Protein AF-A0A953NV59-F1 (afdb_monomer_lite)

Secondary structure (DSSP, 8-state):
-PPPPHHHHHHHHTT---BTTB--HHHHHHHHHHHHHHHHHHHHHHHHHHHHHHHHHHHHHHHHHHHHHHTTTS--S-GGGGHHHHHHHHHHHHHHHHHHHHHHHHHHHHHHHHHHHHHHHT--GGGEEEESS---B-HHHHHHHHHHHHHHHHHHHHHHHHSTTHHHHHHHS-HHHHHHHHHHHHHHHHHHHHHHTB----EEEEETT-SS-EEES-SS------TT--SSSSS--------PPP-------PPPPPP-----

Foldseek 3Di:
DDDDDPLQVVCVVLVADDDPQAGDPVSVVSLVVQLVVLVVVLVVLVVVLVVLLVVLVVLLVVLVVQVCVCCVVVDNPALLSLQVSLVSQQVSLVVNLVSLVVSVVVNVVSLVSNCSSCVNVVHCPSQEAEDQDPDFFDPSQLSNLVSVVSNVVSVVSNVCSPDPCSVVVVVVDPPVVNVVVVVVVVVVSVVVSSVRRTDPDWHWYDNPVDPDTATPPNDDDPPPDDPDDDDDPPDDDPDDPPDDDDDPDDDDDDDDDDDDDDDD

Structure (mmCIF, N/CA/C/O backbone):
data_AF-A0A953NV59-F1
#
_entry.id   AF-A0A953NV59-F1
#
loop_
_atom_site.group_PDB
_atom_site.id
_atom_site.type_symbol
_atom_site.label_atom_id
_atom_site.label_alt_id
_atom_site.label_comp_id
_atom_site.label_asym_id
_atom_site.label_entity_id
_atom_site.label_seq_id
_atom_site.pdbx_PDB_ins_code
_atom_site.Cartn_x
_atom_site.Cartn_y
_atom_site.Cartn_z
_atom_site.occupancy
_atom_site.B_iso_or_equiv
_atom_site.auth_seq_id
_atom_site.auth_comp_id
_atom_site.auth_asym_id
_atom_site.auth_atom_id
_atom_site.pdbx_PDB_model_num
ATOM 1 N N . MET A 1 1 ? -20.804 -30.482 28.981 1.00 49.84 1 MET A N 1
ATOM 2 C CA . MET A 1 1 ? -20.171 -29.146 28.936 1.00 49.84 1 MET A CA 1
ATOM 3 C C . MET A 1 1 ? -20.110 -28.716 27.484 1.00 49.84 1 MET A C 1
ATOM 5 O O . MET A 1 1 ? -19.553 -29.452 26.683 1.00 49.84 1 MET A O 1
ATOM 9 N N . SER A 1 2 ? -20.752 -27.605 27.129 1.00 67.62 2 SER A N 1
ATOM 10 C CA . SER A 1 2 ? -20.662 -27.022 25.787 1.00 67.62 2 SER A CA 1
ATOM 11 C C . SER A 1 2 ? -19.263 -26.453 25.565 1.00 67.62 2 SER A C 1
ATOM 13 O O . SER A 1 2 ? -18.720 -25.794 26.450 1.00 67.62 2 SER A O 1
ATOM 15 N N . THR A 1 3 ? -18.678 -26.707 24.399 1.00 72.00 3 THR A N 1
ATOM 16 C CA . THR A 1 3 ? -17.385 -26.141 24.005 1.00 72.00 3 THR A CA 1
ATOM 17 C C . THR A 1 3 ? -17.475 -24.608 24.004 1.00 72.00 3 THR A C 1
ATOM 19 O O . THR A 1 3 ? -18.426 -24.084 23.417 1.00 72.00 3 THR A O 1
ATOM 22 N N . PRO A 1 4 ? -16.538 -23.879 24.642 1.00 76.94 4 PRO A N 1
ATOM 23 C CA . PRO A 1 4 ? -16.574 -22.419 24.659 1.00 76.94 4 PRO A CA 1
ATOM 24 C C . PRO A 1 4 ? -16.500 -21.867 23.233 1.00 76.94 4 PRO A C 1
ATOM 26 O O . PRO A 1 4 ? -15.736 -22.360 22.394 1.00 76.94 4 PRO A O 1
ATOM 29 N N . SER A 1 5 ? -17.324 -20.859 22.946 1.00 85.38 5 SER A N 1
ATOM 30 C CA . SER A 1 5 ? -17.380 -20.257 21.617 1.00 85.38 5 SER A CA 1
ATOM 31 C C . SER A 1 5 ? -16.097 -19.470 21.315 1.00 85.38 5 SER A C 1
ATOM 33 O O . SER A 1 5 ? -15.297 -19.178 22.205 1.00 85.38 5 SER A O 1
ATOM 35 N N . PHE A 1 6 ? -15.860 -19.119 20.044 1.00 84.31 6 PHE A N 1
ATOM 36 C CA . PHE A 1 6 ? -14.729 -18.252 19.677 1.00 84.31 6 PHE A CA 1
ATOM 37 C C . PHE A 1 6 ? -14.739 -16.937 20.468 1.00 84.31 6 PHE A C 1
ATOM 39 O O . PHE A 1 6 ? -13.703 -16.547 20.995 1.00 84.31 6 PHE A O 1
ATOM 46 N N . ARG A 1 7 ? -15.919 -16.319 20.599 1.00 84.88 7 ARG A N 1
ATOM 47 C CA . ARG A 1 7 ? -16.150 -15.116 21.406 1.00 84.88 7 ARG A CA 1
ATOM 48 C C . ARG A 1 7 ? -15.662 -15.299 22.842 1.00 84.88 7 ARG A C 1
ATOM 50 O O . ARG A 1 7 ? -14.916 -14.461 23.333 1.00 84.88 7 ARG A O 1
ATOM 57 N N . ASP A 1 8 ? -16.035 -16.406 23.483 1.00 84.62 8 ASP A N 1
ATOM 58 C CA . ASP A 1 8 ? -15.680 -16.654 24.885 1.00 84.62 8 ASP A CA 1
ATOM 59 C C . ASP A 1 8 ? -14.164 -16.815 25.045 1.00 84.62 8 ASP A C 1
ATOM 61 O O . ASP A 1 8 ? -13.568 -16.179 25.907 1.00 84.62 8 ASP A O 1
ATOM 65 N N . ARG A 1 9 ? -13.517 -17.573 24.146 1.00 87.56 9 ARG A N 1
ATOM 66 C CA . ARG A 1 9 ? -12.050 -17.737 24.135 1.00 87.56 9 ARG A CA 1
ATOM 67 C C . ARG A 1 9 ? -11.310 -16.433 23.837 1.00 87.56 9 ARG A C 1
ATOM 69 O O . ARG A 1 9 ? -10.225 -16.208 24.361 1.00 87.56 9 ARG A O 1
ATOM 76 N N . TYR A 1 10 ? -11.876 -15.586 22.981 1.00 89.94 10 TYR A N 1
ATOM 77 C CA . TYR A 1 10 ? -11.314 -14.278 22.662 1.00 89.94 10 TYR A CA 1
ATOM 78 C C . TYR A 1 10 ? -11.346 -13.347 23.879 1.00 89.94 10 TYR A C 1
ATOM 80 O O . TYR A 1 10 ? -10.322 -12.765 24.227 1.00 89.94 10 TYR A O 1
ATOM 88 N N . LEU A 1 11 ? -12.491 -13.244 24.558 1.00 90.12 11 LEU A N 1
ATOM 89 C CA . LEU A 1 11 ? -12.627 -12.428 25.767 1.00 90.12 11 LEU A CA 1
ATOM 90 C C . LEU A 1 11 ? -11.776 -12.973 26.920 1.00 90.12 11 LEU A C 1
ATOM 92 O O . LEU A 1 11 ? -11.116 -12.197 27.609 1.00 90.12 11 LEU A O 1
ATOM 96 N N . GLU A 1 12 ? -11.705 -14.297 27.068 1.00 89.62 12 GLU A N 1
ATOM 97 C CA . GLU A 1 12 ? -10.818 -14.958 28.026 1.00 89.62 12 GLU A CA 1
ATOM 98 C C . GLU A 1 12 ? -9.344 -14.612 27.764 1.00 89.62 12 GLU A C 1
ATOM 100 O O . GLU A 1 12 ? -8.624 -14.258 28.696 1.00 89.62 12 GLU A O 1
ATOM 105 N N . ALA A 1 13 ? -8.904 -14.607 26.500 1.00 90.31 13 ALA A N 1
ATOM 106 C CA . ALA A 1 13 ? -7.549 -14.195 26.127 1.00 90.31 13 ALA A CA 1
ATOM 107 C C . ALA A 1 13 ? -7.250 -12.716 26.449 1.00 90.31 13 ALA A C 1
ATOM 109 O O . ALA A 1 13 ? -6.089 -12.346 26.620 1.00 90.31 13 ALA A O 1
ATOM 110 N N . LEU A 1 14 ? -8.284 -11.877 26.563 1.00 90.31 14 LEU A N 1
ATOM 111 C CA . LEU A 1 14 ? -8.181 -10.487 27.019 1.00 90.31 14 LEU A CA 1
ATOM 112 C C . LEU A 1 14 ? -8.322 -10.334 28.544 1.00 90.31 14 LEU A C 1
ATOM 114 O O . LEU A 1 14 ? -8.257 -9.214 29.053 1.00 90.31 14 LEU A O 1
ATOM 118 N N . GLY A 1 15 ? -8.528 -11.430 29.280 1.00 89.69 15 GLY A N 1
ATOM 119 C CA . GLY A 1 15 ? -8.767 -11.411 30.723 1.00 89.69 15 GLY A CA 1
ATOM 120 C C . GLY A 1 15 ? -10.126 -10.819 31.112 1.00 89.69 15 GLY A C 1
ATOM 121 O O . GLY A 1 15 ? -10.255 -10.255 32.201 1.00 89.69 15 GLY A O 1
ATOM 122 N N . ILE A 1 16 ? -11.117 -10.907 30.218 1.00 89.12 16 ILE A N 1
ATOM 123 C CA . ILE A 1 16 ? -12.484 -10.417 30.418 1.00 89.12 16 ILE A CA 1
ATOM 124 C C . ILE A 1 16 ? -13.410 -11.619 30.592 1.00 89.12 16 ILE A C 1
ATOM 126 O O . ILE A 1 16 ? -13.533 -12.457 29.701 1.00 89.12 16 ILE A O 1
ATOM 130 N N . THR A 1 17 ? -14.102 -11.681 31.726 1.00 85.31 17 THR A N 1
ATOM 131 C CA . THR A 1 17 ? -15.120 -12.703 31.987 1.00 85.31 17 THR A CA 1
ATOM 132 C C . THR A 1 17 ? -16.523 -12.113 31.873 1.00 85.31 17 THR A C 1
ATOM 134 O O . THR A 1 17 ? -16.778 -10.963 32.234 1.00 85.31 17 THR A O 1
ATOM 137 N N . LEU A 1 18 ? -17.456 -12.900 31.338 1.00 78.25 18 LEU A N 1
ATOM 138 C CA . LEU A 1 18 ? -18.867 -12.533 31.261 1.00 78.25 18 LEU A CA 1
ATOM 139 C C . LEU A 1 18 ? -19.638 -13.275 32.353 1.00 78.25 18 LEU A C 1
ATOM 141 O O . LEU A 1 18 ? -19.568 -14.500 32.439 1.00 78.25 18 LEU A O 1
ATOM 145 N N . VAL A 1 19 ? -20.402 -12.546 33.168 1.00 70.06 19 VAL A N 1
ATOM 146 C CA . VAL A 1 19 ? -21.326 -13.147 34.138 1.00 70.06 19 VAL A CA 1
ATOM 147 C C . VAL A 1 19 ? -22.698 -13.237 33.471 1.00 70.06 19 VAL A C 1
ATOM 149 O O . VAL A 1 19 ? -23.346 -12.227 33.183 1.00 70.06 19 VAL A O 1
ATOM 152 N N . GLY A 1 20 ? -23.127 -14.458 33.151 1.00 75.25 20 GLY A N 1
ATOM 153 C CA . GLY A 1 20 ? -24.307 -14.693 32.317 1.00 75.25 20 GLY A CA 1
ATOM 154 C C . GLY A 1 20 ? -24.061 -14.248 30.873 1.00 75.25 20 GLY A C 1
ATOM 155 O O . GLY A 1 20 ? -23.500 -15.001 30.088 1.00 75.25 20 GLY A O 1
ATOM 156 N N . ASN A 1 21 ? -24.479 -13.024 30.526 1.00 71.25 21 ASN A N 1
ATOM 157 C CA . ASN A 1 21 ? -24.305 -12.453 29.181 1.00 71.25 21 ASN A CA 1
ATOM 158 C C . ASN A 1 21 ? -23.932 -10.957 29.189 1.00 71.25 21 ASN A C 1
ATOM 160 O O . ASN A 1 21 ? -24.107 -10.266 28.185 1.00 71.25 21 ASN A O 1
ATOM 164 N N . ARG A 1 22 ? -23.476 -10.428 30.333 1.00 69.25 22 ARG A N 1
ATOM 165 C CA . ARG A 1 22 ? -23.039 -9.032 30.465 1.00 69.25 22 ARG A CA 1
ATOM 166 C C . ARG A 1 22 ? -21.705 -8.958 31.209 1.00 69.25 22 ARG A C 1
ATOM 168 O O . ARG A 1 22 ? -21.476 -9.764 32.114 1.00 69.25 22 ARG A O 1
ATOM 175 N N . PRO A 1 23 ? -20.844 -7.993 30.862 1.00 75.06 23 PRO A N 1
ATOM 176 C CA . PRO A 1 23 ? -19.688 -7.680 31.684 1.00 75.06 23 PRO A CA 1
ATOM 177 C C . PRO A 1 23 ? -20.151 -7.009 32.992 1.00 75.06 23 PRO A C 1
ATOM 179 O O . PRO A 1 23 ? -21.023 -6.137 32.974 1.00 75.06 23 PRO A O 1
ATOM 182 N N . ASP A 1 24 ? -19.593 -7.429 34.129 1.00 81.00 24 ASP A N 1
ATOM 183 C CA . ASP A 1 24 ? -19.790 -6.767 35.428 1.00 81.00 24 ASP A CA 1
ATOM 184 C C . ASP A 1 24 ? -19.027 -5.427 35.509 1.00 81.00 24 ASP A C 1
ATOM 186 O O . ASP A 1 24 ? -18.385 -5.005 34.550 1.00 81.00 24 ASP A O 1
ATOM 190 N N . GLY A 1 25 ? -19.086 -4.717 36.641 1.00 85.19 25 GLY A N 1
ATOM 191 C CA . GLY A 1 25 ? -18.495 -3.378 36.766 1.00 85.19 25 GLY A CA 1
ATOM 192 C C . GLY A 1 25 ? -16.992 -3.294 36.452 1.00 85.19 25 GLY A C 1
ATOM 193 O O . GLY A 1 25 ? -16.547 -2.290 35.891 1.00 85.19 25 GLY A O 1
ATOM 194 N N . GLU A 1 26 ? -16.206 -4.326 36.771 1.00 89.12 26 GLU A N 1
ATOM 195 C CA . GLU A 1 26 ? -14.771 -4.366 36.463 1.00 89.12 26 GLU A CA 1
ATOM 196 C C . GLU A 1 26 ? -14.530 -4.806 35.015 1.00 89.12 26 GLU A C 1
ATOM 198 O O . GLU A 1 26 ? -13.806 -4.136 34.273 1.00 89.12 26 GLU A O 1
ATOM 203 N N . ASN A 1 27 ? -15.182 -5.885 34.581 1.00 89.69 27 ASN A N 1
ATOM 204 C CA . ASN A 1 27 ? -15.064 -6.403 33.223 1.00 89.69 27 ASN A CA 1
ATOM 205 C C . ASN A 1 27 ? -15.576 -5.401 32.179 1.00 89.69 27 ASN A C 1
ATOM 207 O O . ASN A 1 27 ? -15.010 -5.306 31.094 1.00 89.69 27 ASN A O 1
ATOM 211 N N . ALA A 1 28 ? -16.573 -4.577 32.511 1.00 88.81 28 ALA A N 1
ATOM 212 C CA . ALA A 1 28 ? -17.074 -3.519 31.635 1.00 88.81 28 ALA A CA 1
ATOM 213 C C . ALA A 1 28 ? -16.034 -2.406 31.452 1.00 88.81 28 ALA A C 1
ATOM 215 O O . ALA A 1 28 ? -15.881 -1.868 30.353 1.00 88.81 28 ALA A O 1
ATOM 216 N N . ARG A 1 29 ? -15.270 -2.083 32.507 1.00 90.81 29 ARG A N 1
ATOM 217 C CA . ARG A 1 29 ? -14.141 -1.143 32.416 1.00 90.81 29 ARG A CA 1
ATOM 218 C C . ARG A 1 29 ? -13.010 -1.725 31.574 1.00 90.81 29 ARG A C 1
ATOM 220 O O . ARG A 1 29 ? -12.499 -1.015 30.712 1.00 90.81 29 ARG A O 1
ATOM 227 N N . LYS A 1 30 ? -12.660 -3.003 31.774 1.00 92.44 30 LYS A N 1
ATOM 228 C CA . LYS A 1 30 ? -11.651 -3.707 30.960 1.00 92.44 30 LYS A CA 1
ATOM 229 C C . LYS A 1 30 ? -12.049 -3.756 29.488 1.00 92.44 30 LYS A C 1
ATOM 231 O O . LYS A 1 30 ? -11.236 -3.413 28.638 1.00 92.44 30 LYS A O 1
ATOM 236 N N . LEU A 1 31 ? -13.306 -4.088 29.192 1.00 92.31 31 LEU A N 1
ATOM 237 C CA . LEU A 1 31 ? -13.849 -4.116 27.836 1.00 92.31 31 LEU A CA 1
ATOM 238 C C . LEU A 1 31 ? -13.759 -2.742 27.162 1.00 92.31 31 LEU A C 1
ATOM 240 O O . LEU A 1 31 ? -13.239 -2.630 26.055 1.00 92.31 31 LEU A O 1
ATOM 244 N N . LYS A 1 32 ? -14.198 -1.680 27.849 1.00 91.94 32 LYS A N 1
ATOM 245 C CA . LYS A 1 32 ? -14.111 -0.310 27.326 1.00 91.94 32 LYS A CA 1
ATOM 246 C C . LYS A 1 32 ? -12.659 0.136 27.115 1.00 91.94 32 LYS A C 1
ATOM 248 O O . LYS A 1 32 ? -12.367 0.794 26.120 1.00 91.94 32 LYS A O 1
ATOM 253 N N . ALA A 1 33 ? -11.752 -0.228 28.022 1.00 93.56 33 ALA A N 1
ATOM 254 C CA . ALA A 1 33 ? -10.326 0.068 27.894 1.00 93.56 33 ALA A CA 1
ATOM 255 C C . ALA A 1 33 ? -9.689 -0.681 26.713 1.00 93.56 33 ALA A C 1
ATOM 257 O O . ALA A 1 33 ? -8.954 -0.076 25.937 1.00 93.56 33 ALA A O 1
ATOM 258 N N . ALA A 1 34 ? -10.015 -1.965 26.532 1.00 94.25 34 ALA A N 1
ATOM 259 C CA . ALA A 1 34 ? -9.569 -2.760 25.393 1.00 94.25 34 ALA A CA 1
ATOM 260 C C . ALA A 1 34 ? -10.078 -2.178 24.068 1.00 94.25 34 ALA A C 1
ATOM 262 O O . ALA A 1 34 ? -9.296 -2.037 23.130 1.00 94.25 34 ALA A O 1
ATOM 263 N N . LEU A 1 35 ? -11.353 -1.771 24.007 1.00 93.88 35 LEU A N 1
ATOM 264 C CA . LEU A 1 35 ? -11.938 -1.132 22.826 1.00 93.88 35 LEU A CA 1
ATOM 265 C C . LEU A 1 35 ? -11.245 0.198 22.496 1.00 93.88 35 LEU A C 1
ATOM 267 O O . LEU A 1 35 ? -10.825 0.409 21.360 1.00 93.88 35 LEU A O 1
ATOM 271 N N . SER A 1 36 ? -11.055 1.069 23.494 1.00 94.50 36 SER A N 1
ATOM 272 C CA . SER A 1 36 ? -10.312 2.329 23.324 1.00 94.50 36 SER A CA 1
ATOM 273 C C . SER A 1 36 ? -8.906 2.068 22.791 1.00 94.50 36 SER A C 1
ATOM 275 O O . SER A 1 36 ? -8.467 2.694 21.827 1.00 94.50 36 SER A O 1
ATOM 277 N N . ARG A 1 37 ? -8.218 1.076 23.366 1.00 95.38 37 ARG A N 1
ATOM 278 C CA . ARG A 1 37 ? -6.873 0.698 22.948 1.00 95.38 37 ARG A CA 1
ATOM 279 C C . ARG A 1 37 ? -6.842 0.147 21.521 1.00 95.38 37 ARG A C 1
ATOM 281 O O . ARG A 1 37 ? -5.915 0.456 20.777 1.00 95.38 37 ARG A O 1
ATOM 288 N N . ALA A 1 38 ? -7.842 -0.634 21.122 1.00 94.94 38 ALA A N 1
ATOM 289 C CA . ALA A 1 38 ? -7.960 -1.145 19.761 1.00 94.94 38 ALA A CA 1
ATOM 290 C C . ALA A 1 38 ? -8.145 -0.005 18.743 1.00 94.94 38 ALA A C 1
ATOM 292 O O . ALA A 1 38 ? -7.480 -0.009 17.706 1.00 94.94 38 ALA A O 1
ATOM 293 N N . HIS A 1 39 ? -8.960 1.012 19.055 1.00 94.19 39 HIS A N 1
ATOM 294 C CA . HIS A 1 39 ? -9.086 2.208 18.213 1.00 94.19 39 HIS A CA 1
ATOM 295 C C . HIS A 1 39 ? -7.765 2.976 18.086 1.00 94.19 39 HIS A C 1
ATOM 297 O O . HIS A 1 39 ? -7.373 3.325 16.972 1.00 94.19 39 HIS A O 1
ATOM 303 N N . GLU A 1 40 ? -7.060 3.200 19.200 1.00 96.06 40 GLU A N 1
ATOM 304 C CA . GLU A 1 40 ? -5.753 3.869 19.200 1.00 96.06 40 GLU A CA 1
ATOM 305 C C . GLU A 1 40 ? -4.738 3.131 18.322 1.00 96.06 40 GLU A C 1
ATOM 307 O O . GLU A 1 40 ? -4.061 3.749 17.500 1.00 96.06 40 GLU A O 1
ATOM 312 N N . ILE A 1 41 ? -4.637 1.804 18.466 1.00 95.50 41 ILE A N 1
ATOM 313 C CA . ILE A 1 41 ? -3.680 1.012 17.690 1.00 95.50 41 ILE A CA 1
ATOM 314 C C . ILE A 1 41 ? -4.080 0.970 16.211 1.00 95.50 41 ILE A C 1
ATOM 316 O O . ILE A 1 41 ? -3.215 1.110 15.347 1.00 95.50 41 ILE A O 1
ATOM 320 N N . ARG A 1 42 ? -5.376 0.856 15.891 1.00 93.62 42 ARG A N 1
ATOM 321 C CA . ARG A 1 42 ? -5.861 0.943 14.506 1.00 93.62 42 ARG A CA 1
ATOM 322 C C . ARG A 1 42 ? -5.461 2.273 13.864 1.00 93.62 42 ARG A C 1
ATOM 324 O O . ARG A 1 42 ? -4.925 2.278 12.756 1.00 93.62 42 ARG A O 1
ATOM 331 N N . GLN A 1 43 ? -5.696 3.394 14.548 1.00 93.75 43 GLN A N 1
ATOM 332 C CA . GLN A 1 43 ? -5.308 4.716 14.055 1.00 93.75 43 GLN A CA 1
ATOM 333 C C . GLN A 1 43 ? -3.788 4.820 13.878 1.00 93.75 43 GLN A C 1
ATOM 335 O O . GLN A 1 43 ? -3.314 5.280 12.837 1.00 93.75 43 GLN A O 1
ATOM 340 N N . PHE A 1 44 ? -3.023 4.330 14.852 1.00 94.88 44 PHE A N 1
ATOM 341 C CA . PHE A 1 44 ? -1.567 4.281 14.781 1.00 94.88 44 PHE A CA 1
ATOM 342 C C . PHE A 1 44 ? -1.063 3.468 13.576 1.00 94.88 44 PHE A C 1
ATOM 344 O O . PHE A 1 44 ? -0.159 3.917 12.871 1.00 94.88 44 PHE A O 1
ATOM 351 N N . GLU A 1 45 ? -1.670 2.319 13.266 1.00 93.25 45 GLU A N 1
ATOM 352 C CA . GLU A 1 45 ? -1.311 1.518 12.087 1.00 93.25 45 GLU A CA 1
ATOM 353 C C . GLU A 1 45 ? -1.671 2.197 10.759 1.00 93.25 45 GLU A C 1
ATOM 355 O O . GLU A 1 45 ? -0.952 2.040 9.766 1.00 93.25 45 GLU A O 1
ATOM 360 N N . ILE A 1 46 ? -2.750 2.984 10.714 1.00 92.25 46 ILE A N 1
ATOM 361 C CA . ILE A 1 46 ? -3.073 3.817 9.546 1.00 92.25 46 ILE A CA 1
ATOM 362 C C . ILE A 1 46 ? -1.991 4.884 9.346 1.00 92.25 46 ILE A C 1
ATOM 364 O O . ILE A 1 46 ? -1.498 5.062 8.231 1.00 92.25 46 ILE A O 1
ATOM 368 N N . GLU A 1 47 ? -1.563 5.564 10.409 1.00 94.62 47 GLU A N 1
ATOM 369 C CA . GLU A 1 47 ? -0.487 6.556 10.320 1.00 94.62 47 GLU A CA 1
ATOM 370 C C . GLU A 1 47 ? 0.847 5.933 9.910 1.00 94.62 47 GLU A C 1
ATOM 372 O O . GLU A 1 47 ? 1.545 6.452 9.033 1.00 94.62 47 GLU A O 1
ATOM 377 N N . LEU A 1 48 ? 1.215 4.810 10.529 1.00 92.94 48 LEU A N 1
ATOM 378 C CA . LEU A 1 48 ? 2.443 4.102 10.195 1.00 92.94 48 LEU A CA 1
ATOM 379 C C . LEU A 1 48 ? 2.436 3.597 8.754 1.00 92.94 48 LEU A C 1
ATOM 381 O O . LEU A 1 48 ? 3.480 3.629 8.104 1.00 92.94 48 LEU A O 1
ATOM 385 N N . TYR A 1 49 ? 1.288 3.166 8.228 1.00 92.94 49 TYR A N 1
ATOM 386 C CA . TYR A 1 49 ? 1.160 2.793 6.823 1.00 92.94 49 TYR A CA 1
ATOM 387 C C . TYR A 1 49 ? 1.589 3.934 5.893 1.00 92.94 49 TYR A C 1
ATOM 389 O O . TYR A 1 49 ? 2.414 3.719 5.001 1.00 92.94 49 TYR A O 1
ATOM 397 N N . TRP A 1 50 ? 1.106 5.155 6.139 1.00 90.62 50 TRP A N 1
ATOM 398 C CA . TRP A 1 50 ? 1.480 6.325 5.342 1.00 90.62 50 TRP A CA 1
ATOM 399 C C . TRP A 1 50 ? 2.938 6.740 5.546 1.00 90.62 50 TRP A C 1
ATOM 401 O O . TRP A 1 50 ? 3.626 7.029 4.567 1.00 90.62 50 TRP A O 1
ATOM 411 N N . LYS A 1 51 ? 3.443 6.703 6.786 1.00 93.69 51 LYS A N 1
ATOM 412 C CA . LYS A 1 51 ? 4.857 6.991 7.090 1.00 93.69 51 LYS A CA 1
ATOM 413 C C . LYS A 1 51 ? 5.790 6.026 6.350 1.00 93.69 51 LYS A C 1
ATOM 415 O O . LYS A 1 51 ? 6.697 6.466 5.650 1.00 93.69 51 LYS A O 1
ATOM 420 N N . ARG A 1 52 ? 5.515 4.717 6.421 1.00 92.75 52 ARG A N 1
ATOM 421 C CA . ARG A 1 52 ? 6.271 3.678 5.700 1.00 92.75 52 ARG A CA 1
ATOM 422 C C . ARG A 1 52 ? 6.211 3.889 4.189 1.00 92.75 52 ARG A C 1
ATOM 424 O O . ARG A 1 52 ? 7.244 3.816 3.528 1.00 92.75 52 ARG A O 1
ATOM 431 N N . ALA A 1 53 ? 5.030 4.193 3.646 1.00 93.12 53 ALA A N 1
ATOM 432 C CA . ALA A 1 53 ? 4.867 4.473 2.222 1.00 93.12 53 ALA A CA 1
ATOM 433 C C . ALA A 1 53 ? 5.721 5.670 1.767 1.00 93.12 53 ALA A C 1
ATOM 435 O O . ALA A 1 53 ? 6.390 5.573 0.739 1.00 93.12 53 ALA A O 1
ATOM 436 N N . ALA A 1 54 ? 5.756 6.757 2.543 1.00 95.00 54 ALA A N 1
ATOM 437 C CA . ALA A 1 54 ? 6.551 7.941 2.221 1.00 95.00 54 ALA A CA 1
ATOM 438 C C . ALA A 1 54 ? 8.053 7.625 2.106 1.00 95.00 54 ALA A C 1
ATOM 440 O O . ALA A 1 54 ? 8.694 8.066 1.151 1.00 95.00 54 ALA A O 1
ATOM 441 N N . TYR A 1 55 ? 8.604 6.814 3.019 1.00 92.88 55 TYR A N 1
ATOM 442 C CA . TYR A 1 55 ? 10.017 6.417 2.969 1.00 92.88 55 TYR A CA 1
ATOM 443 C C . TYR A 1 55 ? 10.359 5.681 1.670 1.00 92.88 55 TYR A C 1
ATOM 445 O O . TYR A 1 55 ? 11.339 6.015 1.007 1.00 92.88 55 TYR A O 1
ATOM 453 N N . PHE A 1 56 ? 9.533 4.711 1.263 1.00 94.31 56 PHE A N 1
ATOM 454 C CA . PHE A 1 56 ? 9.770 3.977 0.018 1.00 94.31 56 PHE A CA 1
ATOM 455 C C . PHE A 1 56 ? 9.591 4.861 -1.219 1.00 94.31 56 PHE A C 1
ATOM 457 O O . PHE A 1 56 ? 10.395 4.771 -2.145 1.00 94.31 56 PHE A O 1
ATOM 464 N N . TRP A 1 57 ? 8.606 5.763 -1.223 1.00 94.19 57 TRP A N 1
ATOM 465 C CA . TRP A 1 57 ? 8.421 6.723 -2.314 1.00 94.19 57 TRP A CA 1
ATOM 466 C C . TRP A 1 57 ? 9.592 7.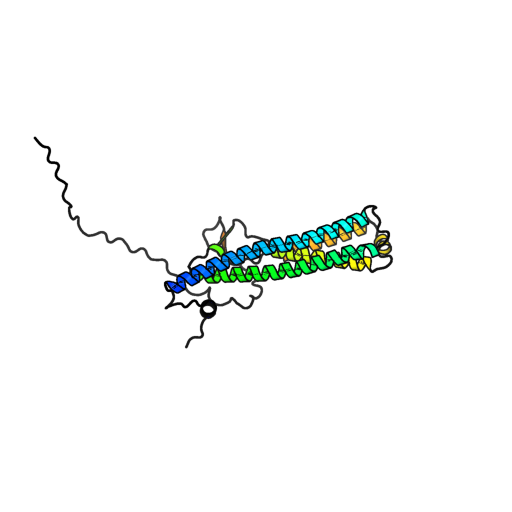694 -2.470 1.00 94.19 57 TRP A C 1
ATOM 468 O O . TRP A 1 57 ? 9.952 8.023 -3.600 1.00 94.19 57 TRP A O 1
ATOM 478 N N . ALA A 1 58 ? 10.236 8.102 -1.375 1.00 96.75 58 ALA A N 1
ATOM 479 C CA . ALA A 1 58 ? 11.439 8.926 -1.442 1.00 96.75 58 ALA A CA 1
ATOM 480 C C . ALA A 1 58 ? 12.570 8.213 -2.206 1.00 96.75 58 ALA A C 1
ATOM 482 O O . ALA A 1 58 ? 13.176 8.798 -3.104 1.00 96.75 58 ALA A O 1
ATOM 483 N N . PHE A 1 59 ? 12.808 6.925 -1.932 1.00 94.50 59 PHE A N 1
ATOM 484 C CA . PHE A 1 59 ? 13.795 6.145 -2.687 1.00 94.50 59 PHE A CA 1
ATOM 485 C C . PHE A 1 59 ? 13.414 5.964 -4.160 1.00 94.50 59 PHE A C 1
ATOM 487 O O . PHE A 1 59 ? 14.283 6.042 -5.029 1.00 94.50 59 PHE A O 1
ATOM 494 N N . GLN A 1 60 ? 12.125 5.768 -4.455 1.00 97.06 60 GLN A N 1
ATOM 495 C CA . GLN A 1 60 ? 11.642 5.699 -5.836 1.00 97.06 60 GLN A CA 1
ATOM 496 C C . GLN A 1 60 ? 11.918 7.006 -6.586 1.00 97.06 60 GLN A C 1
ATOM 498 O O . GLN A 1 60 ? 12.423 6.969 -7.705 1.00 97.06 60 GLN A O 1
ATOM 503 N N . LEU A 1 61 ? 11.668 8.159 -5.959 1.00 97.38 61 LEU A N 1
ATOM 504 C CA . LEU A 1 61 ? 11.952 9.466 -6.550 1.00 97.38 61 LEU A CA 1
ATOM 505 C C . LEU A 1 61 ? 13.443 9.643 -6.869 1.00 97.38 61 LEU A C 1
ATOM 507 O O . LEU A 1 61 ? 13.786 10.132 -7.947 1.00 97.38 61 LEU A O 1
ATOM 511 N N . VAL A 1 62 ? 14.333 9.207 -5.973 1.00 96.44 62 VAL A N 1
ATOM 512 C CA . VAL A 1 62 ? 15.785 9.228 -6.213 1.00 96.44 62 VAL A CA 1
ATOM 513 C C . VAL A 1 62 ? 16.153 8.345 -7.407 1.00 96.44 62 VAL A C 1
ATOM 515 O O . VAL A 1 62 ? 16.880 8.792 -8.296 1.00 96.44 62 VAL A O 1
ATOM 518 N N . ALA A 1 63 ? 15.616 7.124 -7.477 1.00 96.25 63 ALA A N 1
ATOM 519 C CA . ALA A 1 63 ? 15.874 6.209 -8.587 1.00 96.25 63 ALA A CA 1
ATOM 520 C C . ALA A 1 63 ? 15.359 6.765 -9.929 1.00 96.25 63 ALA A C 1
ATOM 522 O O . ALA A 1 63 ? 16.074 6.716 -10.930 1.00 96.25 63 ALA A O 1
ATOM 523 N N . PHE A 1 64 ? 14.162 7.363 -9.951 1.00 96.19 64 PHE A N 1
ATOM 524 C CA . PHE A 1 64 ? 13.624 8.036 -11.137 1.00 96.19 64 PHE A CA 1
ATOM 525 C C . PHE A 1 64 ? 14.448 9.251 -11.553 1.00 96.19 64 PHE A C 1
ATOM 527 O O . PHE A 1 64 ? 14.665 9.457 -12.743 1.00 96.19 64 PHE A O 1
ATOM 534 N N . THR A 1 65 ? 14.940 10.033 -10.593 1.00 95.81 65 THR A N 1
ATOM 535 C CA . THR A 1 65 ? 15.798 11.190 -10.876 1.00 95.81 65 THR A CA 1
ATOM 536 C C . THR A 1 65 ? 17.106 10.743 -11.519 1.00 95.81 65 THR A C 1
ATOM 538 O O . THR A 1 65 ? 17.494 11.275 -12.556 1.00 95.81 65 THR A O 1
ATOM 541 N N . ALA A 1 66 ? 17.755 9.716 -10.961 1.00 93.69 66 ALA A N 1
ATOM 542 C CA . ALA A 1 66 ? 18.956 9.130 -11.548 1.00 93.69 66 ALA A CA 1
ATOM 543 C C . ALA A 1 66 ? 18.691 8.596 -12.964 1.00 93.69 66 ALA A C 1
ATOM 545 O O . ALA A 1 66 ? 19.477 8.856 -13.873 1.00 93.69 66 ALA A O 1
ATOM 546 N N . LEU A 1 67 ? 17.557 7.921 -13.176 1.00 91.75 67 LEU A N 1
ATOM 547 C CA . LEU A 1 67 ? 17.140 7.474 -14.503 1.00 91.75 67 LEU A CA 1
ATOM 548 C C . LEU A 1 67 ? 16.984 8.662 -15.467 1.00 91.75 67 LEU A C 1
ATOM 550 O O . LEU A 1 67 ? 17.583 8.659 -16.535 1.00 91.75 67 LEU A O 1
ATOM 554 N N . GLY A 1 68 ? 16.253 9.709 -15.079 1.00 92.12 68 GLY A N 1
ATOM 555 C CA . GLY A 1 68 ? 16.050 10.909 -15.897 1.00 92.12 68 GLY A CA 1
ATOM 556 C C . GLY A 1 68 ? 17.356 11.613 -16.278 1.00 92.12 68 GLY A C 1
ATOM 557 O O . GLY A 1 68 ? 17.504 12.046 -17.418 1.00 92.12 68 GLY A O 1
ATOM 558 N N . LEU A 1 69 ? 18.333 11.663 -15.367 1.00 92.19 69 LEU A N 1
ATOM 559 C CA . LEU A 1 69 ? 19.666 12.207 -15.651 1.00 92.19 69 LEU A CA 1
ATOM 560 C C . LEU A 1 69 ? 20.427 11.377 -16.694 1.00 92.19 69 LEU A C 1
ATOM 562 O O . LEU A 1 69 ? 21.091 11.955 -17.551 1.00 92.19 69 LEU A O 1
ATOM 566 N N . LEU A 1 70 ? 20.301 10.047 -16.665 1.00 90.12 70 LEU A N 1
ATOM 567 C CA . LEU A 1 70 ? 20.922 9.161 -17.658 1.00 90.12 70 LEU A CA 1
ATOM 568 C C . LEU A 1 70 ? 20.307 9.301 -19.058 1.00 90.12 70 LEU A C 1
ATOM 570 O O . LEU A 1 70 ? 20.979 9.019 -20.045 1.00 90.12 70 LEU A O 1
ATOM 574 N N . PHE A 1 71 ? 19.051 9.743 -19.149 1.00 85.25 71 PHE A N 1
ATOM 575 C CA . PHE A 1 71 ? 18.337 9.963 -20.410 1.00 85.25 71 PHE A CA 1
ATOM 576 C C . PHE A 1 71 ? 18.324 11.426 -20.874 1.00 85.25 71 PHE A C 1
ATOM 578 O O . PHE A 1 71 ? 17.677 11.731 -21.876 1.00 85.25 71 PHE A O 1
ATOM 585 N N . LYS A 1 72 ? 19.026 12.336 -20.185 1.00 86.12 7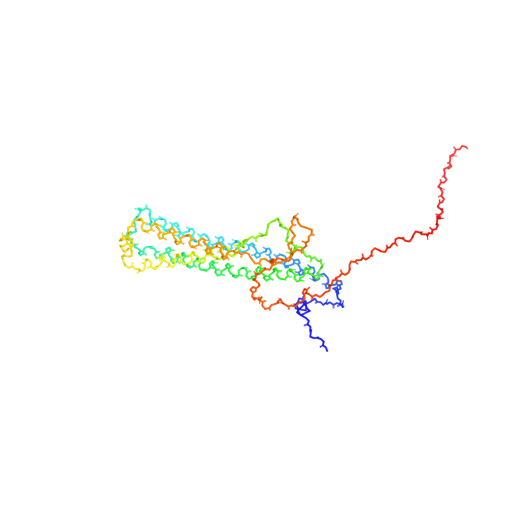2 LYS A N 1
ATOM 586 C CA . LYS A 1 72 ? 18.978 13.782 -20.459 1.00 86.12 72 LYS A CA 1
ATOM 587 C C . LYS A 1 72 ? 19.290 14.139 -21.917 1.00 86.12 72 LYS A C 1
ATOM 589 O O . LYS A 1 72 ? 18.624 15.001 -22.481 1.00 86.12 72 LYS A O 1
ATOM 594 N N . ASP A 1 73 ? 20.258 13.455 -22.518 1.00 81.12 73 ASP A N 1
ATOM 595 C CA . ASP A 1 73 ? 20.704 13.713 -23.892 1.00 81.12 73 ASP A CA 1
ATOM 596 C C . ASP A 1 73 ? 19.920 12.890 -24.937 1.00 81.12 73 ASP A C 1
ATOM 598 O O . ASP A 1 73 ? 20.286 12.854 -26.107 1.00 81.12 73 ASP A O 1
ATOM 602 N N . GLY A 1 74 ? 18.856 12.186 -24.527 1.00 72.69 74 GLY A N 1
ATOM 603 C CA . GLY A 1 74 ? 18.018 11.352 -25.396 1.00 72.69 74 GLY A CA 1
ATOM 604 C C . GLY A 1 74 ? 18.618 9.992 -25.772 1.00 72.69 74 GLY A C 1
ATOM 605 O O . GLY A 1 74 ? 17.894 9.128 -26.266 1.00 72.69 74 GLY A O 1
ATOM 606 N N . GLU A 1 75 ? 19.903 9.760 -25.489 1.00 72.44 75 GLU A N 1
ATOM 607 C CA . GLU A 1 75 ? 20.608 8.520 -25.820 1.00 72.44 75 GLU A CA 1
ATOM 608 C C . GLU A 1 75 ? 21.294 7.880 -24.607 1.00 72.44 75 GLU A C 1
ATOM 610 O O . GLU A 1 75 ? 22.097 8.495 -23.905 1.00 72.44 75 GLU A O 1
ATOM 615 N N . LEU A 1 76 ? 21.038 6.584 -24.407 1.00 75.50 76 LEU A N 1
ATOM 616 C CA . LEU A 1 76 ? 21.773 5.757 -23.453 1.00 75.50 76 LEU A CA 1
ATOM 617 C C . LEU A 1 76 ? 23.081 5.263 -24.076 1.00 75.50 76 LEU A C 1
ATOM 619 O O . LEU A 1 76 ? 23.103 4.250 -24.776 1.00 75.50 76 LEU A O 1
ATOM 623 N N . LYS A 1 77 ? 24.186 5.947 -23.771 1.00 73.00 77 LYS A N 1
ATOM 624 C CA . LYS A 1 77 ? 25.530 5.565 -24.245 1.00 73.00 77 LYS A CA 1
ATOM 625 C C . LYS A 1 77 ? 26.049 4.280 -23.591 1.00 73.00 77 LYS A C 1
ATOM 627 O O . LYS A 1 77 ? 26.679 3.458 -24.247 1.00 73.00 77 LYS A O 1
ATOM 632 N N . HIS A 1 78 ? 25.753 4.086 -22.304 1.00 81.88 78 HIS A N 1
ATOM 633 C CA . HIS A 1 78 ? 26.220 2.939 -21.521 1.00 81.88 78 HIS A CA 1
ATOM 634 C C . HIS A 1 78 ? 25.061 2.311 -20.731 1.00 81.88 78 HIS A C 1
ATOM 636 O O . HIS A 1 78 ? 24.767 2.761 -19.621 1.00 81.88 78 HIS A O 1
ATOM 642 N N . PRO A 1 79 ? 24.416 1.248 -21.255 1.00 82.69 79 PRO A N 1
ATOM 643 C CA . PRO A 1 79 ? 23.306 0.565 -20.580 1.00 82.69 79 PRO A CA 1
ATOM 644 C C . PRO A 1 79 ? 23.648 0.057 -19.174 1.00 82.69 79 PRO A C 1
ATOM 646 O O . PRO A 1 79 ? 22.770 -0.002 -18.316 1.00 82.69 79 PRO A O 1
ATOM 649 N N . GLY A 1 80 ? 24.923 -0.242 -18.899 1.00 84.62 80 GLY A N 1
ATOM 650 C CA . GLY A 1 80 ? 25.395 -0.639 -17.569 1.00 84.62 80 GLY A CA 1
ATOM 651 C C . GLY A 1 80 ? 25.152 0.417 -16.481 1.00 84.62 80 GLY A C 1
ATOM 652 O O . GLY A 1 80 ? 24.944 0.055 -15.326 1.00 84.62 80 GLY A O 1
ATOM 653 N N . LEU A 1 81 ? 25.070 1.709 -16.833 1.00 88.62 81 LEU A N 1
ATOM 654 C CA . LEU A 1 81 ? 24.768 2.783 -15.875 1.00 88.62 81 LEU A CA 1
ATOM 655 C C . LEU A 1 81 ? 23.347 2.687 -15.298 1.00 88.62 81 LEU A C 1
ATOM 657 O O . LEU A 1 81 ? 23.094 3.217 -14.219 1.00 88.62 81 LEU A O 1
ATOM 661 N N . LEU A 1 82 ? 22.438 1.967 -15.967 1.00 91.62 82 LEU A N 1
ATOM 662 C CA . LEU A 1 82 ? 21.096 1.680 -15.455 1.00 91.62 82 LEU A CA 1
ATOM 663 C C . LEU A 1 82 ? 21.107 0.717 -14.258 1.00 91.62 82 LEU A C 1
ATOM 665 O O . LEU A 1 82 ? 20.115 0.652 -13.535 1.00 91.62 82 LEU A O 1
ATOM 669 N N . THR A 1 83 ? 22.206 -0.011 -14.024 1.00 92.81 83 THR A N 1
ATOM 670 C CA . THR A 1 83 ? 22.292 -1.025 -12.961 1.00 92.81 83 THR A CA 1
ATOM 671 C C . THR A 1 83 ? 22.030 -0.405 -11.594 1.00 92.81 83 THR A C 1
ATOM 673 O O . THR A 1 83 ? 21.226 -0.920 -10.826 1.00 92.81 83 THR A O 1
ATOM 676 N N . ILE A 1 84 ? 22.669 0.729 -11.296 1.00 92.25 84 ILE A N 1
ATOM 677 C CA . ILE A 1 84 ? 22.564 1.383 -9.986 1.00 92.25 84 ILE A CA 1
ATOM 678 C C . ILE A 1 84 ? 21.120 1.834 -9.692 1.00 92.25 84 ILE A C 1
ATOM 680 O O . ILE A 1 84 ? 20.555 1.363 -8.700 1.00 92.25 84 ILE A O 1
ATOM 684 N N . PRO A 1 85 ? 20.473 2.684 -10.521 1.00 94.88 85 PRO A N 1
ATOM 685 C CA . PRO A 1 85 ? 19.079 3.061 -10.288 1.00 94.88 85 PRO A CA 1
ATOM 686 C C . PRO A 1 85 ? 18.129 1.862 -10.386 1.00 94.88 85 PRO A C 1
ATOM 688 O O . PRO A 1 85 ? 17.160 1.807 -9.635 1.00 94.88 85 PRO A O 1
ATOM 691 N N . GLY A 1 86 ? 18.430 0.875 -11.235 1.00 95.75 86 GLY A N 1
ATOM 692 C CA . GLY A 1 86 ? 17.672 -0.369 -11.346 1.00 95.75 86 GLY A CA 1
ATOM 693 C C . GLY A 1 86 ? 17.650 -1.179 -10.049 1.00 95.75 86 GLY A C 1
ATOM 694 O O . GLY A 1 86 ? 16.580 -1.595 -9.615 1.00 95.75 86 GLY A O 1
ATOM 695 N N . ILE A 1 87 ? 18.804 -1.365 -9.396 1.00 95.56 87 ILE A N 1
ATOM 696 C CA . ILE A 1 87 ? 18.915 -2.122 -8.139 1.00 95.56 87 ILE A CA 1
ATOM 697 C C . ILE A 1 87 ? 18.184 -1.377 -7.026 1.00 95.56 87 ILE A C 1
ATOM 699 O O . ILE A 1 87 ? 17.350 -1.964 -6.333 1.00 95.56 87 ILE A O 1
ATOM 703 N N . VAL A 1 88 ? 18.472 -0.080 -6.869 1.00 95.94 88 VAL A N 1
ATOM 704 C CA . VAL A 1 88 ? 17.850 0.751 -5.829 1.00 95.94 88 VAL A CA 1
ATOM 705 C C . VAL A 1 88 ? 16.337 0.775 -6.016 1.00 95.94 88 VAL A C 1
ATOM 707 O O . VAL A 1 88 ? 15.594 0.516 -5.068 1.00 95.94 88 VAL A O 1
ATOM 710 N N . GLY A 1 89 ? 15.871 1.019 -7.240 1.00 97.12 89 GLY A N 1
ATOM 711 C CA . GLY A 1 89 ? 14.456 1.028 -7.583 1.00 97.12 89 GLY A CA 1
ATOM 712 C C . GLY A 1 89 ? 13.777 -0.318 -7.326 1.00 97.12 89 GLY A C 1
ATOM 713 O O . GLY A 1 89 ? 12.728 -0.350 -6.681 1.00 97.12 89 GLY A O 1
ATOM 714 N N . ALA A 1 90 ? 14.387 -1.432 -7.748 1.00 97.31 90 ALA A N 1
ATOM 715 C CA . ALA A 1 90 ? 13.819 -2.770 -7.588 1.00 97.31 90 ALA A CA 1
ATOM 716 C C . ALA A 1 90 ? 13.711 -3.186 -6.117 1.00 97.31 90 ALA A C 1
ATOM 718 O O . ALA A 1 90 ? 12.632 -3.585 -5.674 1.00 97.31 90 ALA A O 1
ATOM 719 N N . ILE A 1 91 ? 14.802 -3.058 -5.351 1.00 97.31 91 ILE A N 1
ATOM 720 C CA . ILE A 1 91 ? 14.836 -3.446 -3.934 1.00 97.31 91 ILE A CA 1
ATOM 721 C C . ILE A 1 91 ? 13.840 -2.607 -3.137 1.00 97.31 91 ILE A C 1
ATOM 723 O O . ILE A 1 91 ? 13.065 -3.152 -2.353 1.00 97.31 91 ILE A O 1
ATOM 727 N N . THR A 1 92 ? 13.818 -1.289 -3.351 1.00 97.38 92 THR A N 1
ATOM 728 C CA . THR A 1 92 ? 12.950 -0.398 -2.569 1.00 97.38 92 THR A CA 1
ATOM 729 C C . THR A 1 92 ? 11.479 -0.531 -2.961 1.00 97.38 92 THR A C 1
ATOM 731 O O . THR A 1 92 ? 10.625 -0.512 -2.076 1.00 97.38 92 THR A O 1
ATOM 734 N N . ALA A 1 93 ? 11.159 -0.772 -4.239 1.00 97.81 93 ALA A N 1
ATOM 735 C CA . ALA A 1 93 ? 9.794 -1.084 -4.664 1.00 97.81 93 ALA A CA 1
ATOM 736 C C . ALA A 1 93 ? 9.316 -2.418 -4.074 1.00 97.81 93 ALA A C 1
ATOM 738 O O . ALA A 1 93 ? 8.202 -2.501 -3.557 1.00 97.81 93 ALA A O 1
ATOM 739 N N . PHE A 1 94 ? 10.166 -3.451 -4.096 1.00 98.00 94 PHE A N 1
ATOM 740 C CA . PHE A 1 94 ? 9.821 -4.769 -3.563 1.00 98.00 94 PHE A CA 1
ATOM 741 C C . PHE A 1 94 ? 9.655 -4.754 -2.038 1.00 98.00 94 PHE A C 1
ATOM 743 O O . PHE A 1 94 ? 8.657 -5.251 -1.516 1.00 98.00 94 PHE A O 1
ATOM 750 N N . ALA A 1 95 ? 10.581 -4.120 -1.314 1.00 97.56 95 ALA A N 1
ATOM 751 C CA . ALA A 1 95 ? 10.462 -3.919 0.128 1.00 97.56 95 ALA A CA 1
ATOM 752 C C . ALA A 1 95 ? 9.205 -3.104 0.481 1.00 97.56 95 ALA A C 1
ATOM 754 O O . ALA A 1 95 ? 8.477 -3.456 1.415 1.00 97.56 95 ALA A O 1
ATOM 755 N N . GLY A 1 96 ? 8.901 -2.066 -0.307 1.00 97.31 96 GLY A N 1
ATOM 756 C CA . GLY A 1 96 ? 7.670 -1.294 -0.184 1.00 97.31 96 GLY A CA 1
ATOM 757 C C . GLY A 1 96 ? 6.424 -2.153 -0.388 1.00 97.31 96 GLY A C 1
ATOM 758 O O . GLY A 1 96 ? 5.498 -2.088 0.419 1.00 97.31 96 GLY A O 1
ATOM 759 N N . TYR A 1 97 ? 6.410 -3.006 -1.414 1.00 96.75 97 TYR A N 1
ATOM 760 C CA . TYR A 1 97 ? 5.312 -3.934 -1.685 1.00 96.75 97 TYR A CA 1
ATOM 761 C C . TYR A 1 97 ? 5.053 -4.885 -0.507 1.00 96.75 97 TYR A C 1
ATOM 763 O O . TYR A 1 97 ? 3.914 -5.000 -0.042 1.00 96.75 97 TYR A O 1
ATOM 771 N N . LEU A 1 98 ? 6.100 -5.529 0.019 1.00 96.25 98 LEU A N 1
ATOM 772 C CA . LEU A 1 98 ? 5.985 -6.424 1.175 1.00 96.25 98 LEU A CA 1
ATOM 773 C C . LEU A 1 98 ? 5.494 -5.676 2.421 1.00 96.25 98 LEU A C 1
ATOM 775 O O . LEU A 1 98 ? 4.589 -6.145 3.112 1.00 96.25 98 LEU A O 1
ATOM 779 N N . THR A 1 99 ? 6.024 -4.477 2.664 1.00 96.12 99 THR A N 1
ATOM 780 C CA . THR A 1 99 ? 5.622 -3.636 3.798 1.00 96.12 99 THR A CA 1
ATOM 781 C C . THR A 1 99 ? 4.164 -3.189 3.692 1.00 96.12 99 THR A C 1
ATOM 783 O O . THR A 1 99 ? 3.438 -3.192 4.689 1.00 96.12 99 THR A O 1
ATOM 786 N N . ALA A 1 100 ? 3.697 -2.842 2.490 1.00 94.81 100 ALA A N 1
ATOM 787 C CA . ALA A 1 100 ? 2.308 -2.471 2.245 1.00 94.81 100 ALA A CA 1
ATOM 788 C C . ALA A 1 100 ? 1.352 -3.656 2.465 1.00 94.81 100 ALA A C 1
ATOM 790 O O . ALA A 1 100 ? 0.243 -3.459 2.965 1.00 94.81 100 ALA A O 1
ATOM 791 N N . ARG A 1 101 ? 1.777 -4.889 2.148 1.00 92.25 101 ARG A N 1
ATOM 792 C CA . ARG A 1 101 ? 1.020 -6.113 2.466 1.00 92.25 101 ARG A CA 1
ATOM 793 C C . ARG A 1 101 ? 0.969 -6.395 3.964 1.00 92.25 101 ARG A C 1
ATOM 795 O O . ARG A 1 101 ? -0.116 -6.635 4.481 1.00 92.25 101 ARG A O 1
ATOM 802 N N . GLY A 1 102 ? 2.107 -6.322 4.654 1.00 93.25 102 GLY A N 1
ATOM 803 C CA . GLY A 1 102 ? 2.166 -6.518 6.106 1.00 93.25 102 GLY A CA 1
ATOM 804 C C . GLY A 1 102 ? 1.341 -5.480 6.870 1.00 93.25 102 GLY A C 1
ATOM 805 O O . GLY A 1 102 ? 0.597 -5.828 7.778 1.00 93.25 102 GLY A O 1
ATOM 806 N N . SER A 1 103 ? 1.398 -4.214 6.447 1.00 92.94 103 SER A N 1
ATOM 807 C CA . SER A 1 103 ? 0.587 -3.143 7.042 1.00 92.94 103 SER A CA 1
ATOM 808 C C . SER A 1 103 ? -0.910 -3.394 6.869 1.00 92.94 103 SER A C 1
ATOM 810 O O . SER A 1 103 ? -1.675 -3.184 7.802 1.00 92.94 103 SER A O 1
ATOM 812 N N . LYS A 1 104 ? -1.328 -3.868 5.687 1.00 89.56 104 LYS A N 1
ATOM 813 C CA . LYS A 1 104 ? -2.733 -4.189 5.419 1.00 89.56 104 LYS A CA 1
ATOM 814 C C . LYS A 1 104 ? -3.234 -5.319 6.325 1.00 89.56 104 LYS A C 1
ATOM 816 O O . LYS A 1 104 ? -4.311 -5.186 6.885 1.00 89.56 104 LYS A O 1
ATOM 821 N N . PHE A 1 105 ? -2.436 -6.371 6.516 1.00 90.81 105 PHE A N 1
ATOM 822 C CA . PHE A 1 105 ? -2.777 -7.455 7.443 1.00 90.81 105 PHE A CA 1
ATOM 823 C C . PHE A 1 105 ? -3.030 -6.936 8.867 1.00 90.81 105 PHE A C 1
ATOM 825 O O . PHE A 1 105 ? -4.045 -7.265 9.473 1.00 90.81 105 PHE A O 1
ATOM 832 N N . TRP A 1 106 ? -2.136 -6.095 9.395 1.00 92.81 106 TRP A N 1
ATOM 833 C CA . TRP A 1 106 ? -2.304 -5.549 10.742 1.00 92.81 106 TRP A CA 1
ATOM 834 C C . TRP A 1 106 ? -3.497 -4.597 10.853 1.00 92.81 106 TRP A C 1
ATOM 836 O O . TRP A 1 106 ? -4.196 -4.636 11.862 1.00 92.81 106 TRP A O 1
ATOM 846 N N . GLN A 1 107 ? -3.775 -3.794 9.822 1.00 91.44 107 GLN A N 1
ATOM 847 C CA . GLN A 1 107 ? -4.984 -2.965 9.771 1.00 91.44 107 GLN A CA 1
ATOM 848 C C . GLN A 1 107 ? -6.253 -3.818 9.860 1.00 91.44 107 GLN A C 1
ATOM 850 O O . GLN A 1 107 ? -7.083 -3.562 10.725 1.00 91.44 107 GLN A O 1
ATOM 855 N N . GLU A 1 108 ? -6.360 -4.867 9.040 1.00 88.06 108 GLU A N 1
ATOM 856 C CA . GLU A 1 108 ? -7.502 -5.793 9.051 1.00 88.06 108 GLU A CA 1
ATOM 857 C C . GLU A 1 108 ? -7.637 -6.518 10.401 1.00 88.06 108 GLU A C 1
ATOM 859 O O . GLU A 1 108 ? -8.743 -6.697 10.906 1.00 88.06 108 GLU A O 1
ATOM 864 N N . ASN A 1 109 ? -6.517 -6.893 11.029 1.00 91.44 109 ASN A N 1
ATOM 865 C CA . ASN A 1 109 ? -6.520 -7.511 12.355 1.00 91.44 109 ASN A CA 1
ATOM 866 C C . ASN A 1 109 ? -7.076 -6.568 13.434 1.00 91.44 109 ASN A C 1
ATOM 868 O O . ASN A 1 109 ? -7.891 -6.972 14.262 1.00 91.44 109 ASN A O 1
ATOM 872 N N . TRP A 1 110 ? -6.643 -5.306 13.442 1.00 92.69 110 TRP A N 1
ATOM 873 C CA . TRP A 1 110 ? -7.131 -4.329 14.417 1.00 92.69 110 TRP A CA 1
ATOM 874 C C . TRP A 1 110 ? -8.562 -3.878 14.135 1.00 92.69 110 TRP A C 1
ATOM 876 O O . TRP A 1 110 ? -9.301 -3.627 15.082 1.00 92.69 110 TRP A O 1
ATOM 886 N N . GLU A 1 111 ? -8.982 -3.842 12.870 1.00 90.31 111 GLU A N 1
ATOM 887 C CA . GLU A 1 111 ? -10.391 -3.685 12.499 1.00 90.31 111 GLU A CA 1
ATOM 888 C C . GLU A 1 111 ? -11.239 -4.826 13.066 1.00 90.31 111 GLU A C 1
ATOM 890 O O . GLU A 1 111 ? -12.227 -4.555 13.740 1.00 90.31 111 GLU A O 1
ATOM 895 N N . ALA A 1 112 ? -10.786 -6.077 12.944 1.00 88.00 112 ALA A N 1
ATOM 896 C CA . ALA A 1 112 ? -11.478 -7.220 13.536 1.00 88.00 112 ALA A CA 1
ATOM 897 C C . ALA A 1 112 ? -11.548 -7.151 15.074 1.00 88.00 112 ALA A C 1
ATOM 899 O O . ALA A 1 112 ? -12.567 -7.510 15.663 1.00 88.00 112 ALA A O 1
ATOM 900 N N . HIS A 1 113 ? -10.492 -6.680 15.749 1.00 91.25 113 HIS A N 1
ATOM 901 C CA . HIS A 1 113 ? -10.539 -6.458 17.198 1.00 91.25 113 HIS A CA 1
ATOM 902 C C . HIS A 1 113 ? -11.560 -5.390 17.589 1.00 91.25 113 HIS A C 1
ATOM 904 O O . HIS A 1 113 ? -12.316 -5.598 18.536 1.00 91.25 113 HIS A O 1
ATOM 910 N N . VAL A 1 114 ? -11.596 -4.266 16.868 1.00 91.75 114 VAL A N 1
ATOM 911 C CA . VAL A 1 114 ? -12.597 -3.218 17.092 1.00 91.75 114 VAL A CA 1
ATOM 912 C C . VAL A 1 114 ? -14.000 -3.778 16.871 1.00 91.75 114 VAL A C 1
ATOM 914 O O . VAL A 1 114 ? -14.840 -3.615 17.746 1.00 91.75 114 VAL A O 1
ATOM 917 N N . ASP A 1 115 ? -14.229 -4.518 15.786 1.00 87.50 115 ASP A N 1
ATOM 918 C CA . ASP A 1 115 ? -15.527 -5.123 15.474 1.00 87.50 115 ASP A CA 1
ATOM 919 C C . ASP A 1 115 ? -16.030 -6.057 16.582 1.00 87.50 115 ASP A C 1
ATOM 921 O O . ASP A 1 115 ? -17.193 -5.984 16.992 1.00 87.50 115 ASP A O 1
ATOM 925 N N . LEU A 1 116 ? -15.152 -6.931 17.086 1.00 87.12 116 LEU A N 1
ATOM 926 C CA . LEU A 1 116 ? -15.484 -7.866 18.160 1.00 87.12 116 LEU A CA 1
ATOM 927 C C . LEU A 1 116 ? -15.808 -7.116 19.456 1.00 87.12 116 LEU A C 1
ATOM 929 O O . LEU A 1 116 ? -16.827 -7.390 20.084 1.00 87.12 116 LEU A O 1
ATOM 933 N N . LEU A 1 117 ? -14.979 -6.146 19.842 1.00 90.12 117 LEU A N 1
ATOM 934 C CA . LEU A 1 117 ? -15.146 -5.396 21.089 1.00 90.12 117 LEU A CA 1
ATOM 935 C C . LEU A 1 117 ? -16.338 -4.424 21.045 1.00 90.12 117 LEU A C 1
ATOM 937 O O . LEU A 1 117 ? -17.040 -4.280 22.047 1.00 90.12 117 LEU A O 1
ATOM 941 N N . GLU A 1 118 ? -16.601 -3.784 19.902 1.00 87.81 118 GLU A N 1
ATOM 942 C CA . GLU A 1 118 ? -17.758 -2.903 19.699 1.00 87.81 118 GLU A CA 1
ATOM 943 C C . GLU A 1 118 ? -19.064 -3.676 19.909 1.00 87.81 118 GLU A C 1
ATOM 945 O O . GLU A 1 118 ? -19.921 -3.221 20.677 1.00 87.81 118 GLU A O 1
ATOM 950 N N . SER A 1 119 ? -19.162 -4.888 19.345 1.00 84.94 119 SER A N 1
ATOM 951 C CA . SER A 1 119 ? -20.356 -5.732 19.461 1.00 84.94 119 SER A CA 1
ATOM 952 C C . SER A 1 119 ? -20.737 -6.042 20.919 1.00 84.94 119 SER A C 1
ATOM 954 O O . SER A 1 119 ? -21.917 -6.007 21.277 1.00 84.94 119 SER A O 1
ATOM 956 N N . GLU A 1 120 ? -19.749 -6.215 21.805 1.00 84.69 120 GLU A N 1
ATOM 957 C CA . GLU A 1 120 ? -19.967 -6.426 23.243 1.00 84.69 120 GLU A CA 1
ATOM 958 C C . GLU A 1 120 ? -20.465 -5.168 23.967 1.00 84.69 120 GLU A C 1
ATOM 960 O O . GLU A 1 120 ? -21.203 -5.246 24.951 1.00 84.69 120 GLU A O 1
ATOM 965 N N . THR A 1 121 ? -20.092 -3.986 23.474 1.00 81.06 121 THR A N 1
ATOM 966 C CA . THR A 1 121 ? -20.557 -2.695 24.009 1.00 81.06 121 THR A CA 1
ATOM 967 C C . THR A 1 121 ? -21.887 -2.231 23.406 1.00 81.06 121 THR A C 1
ATOM 969 O O . THR A 1 121 ? -22.396 -1.180 23.794 1.00 81.06 121 THR A O 1
ATOM 972 N N . ARG A 1 122 ? -22.468 -3.012 22.478 1.00 73.62 122 ARG A N 1
ATOM 973 C CA . ARG A 1 122 ? -23.634 -2.660 21.640 1.00 73.62 122 ARG A CA 1
ATOM 974 C C . ARG A 1 122 ? -23.428 -1.421 20.761 1.00 73.62 122 ARG A C 1
ATOM 976 O O . ARG A 1 122 ? -24.389 -0.896 20.196 1.00 73.62 122 ARG A O 1
ATOM 983 N N . LEU A 1 123 ? -22.188 -0.969 20.620 1.00 72.62 123 LEU A N 1
ATOM 984 C CA . LEU A 1 123 ? -21.797 0.031 19.638 1.00 72.62 123 LEU A CA 1
ATOM 985 C C . LEU A 1 123 ? -21.496 -0.706 18.330 1.00 72.62 123 LEU A C 1
ATOM 987 O O . LEU A 1 123 ? -21.043 -1.840 18.355 1.00 72.62 123 LEU A O 1
ATOM 991 N N . HIS A 1 124 ? -21.810 -0.102 17.189 1.00 73.75 124 HIS A N 1
ATOM 992 C CA . HIS A 1 124 ? -21.526 -0.689 15.869 1.00 73.75 124 HIS A CA 1
ATOM 993 C C . HIS A 1 124 ? -21.029 0.395 14.904 1.00 73.75 124 HIS A C 1
ATOM 995 O O . HIS A 1 124 ? -21.265 0.334 13.699 1.00 73.75 124 HIS A O 1
ATOM 1001 N N . LEU A 1 125 ? -20.412 1.454 15.442 1.00 77.00 125 LEU A N 1
ATOM 1002 C CA . LEU A 1 125 ? -20.102 2.670 14.694 1.00 77.00 125 LEU A CA 1
ATOM 1003 C C . LEU A 1 125 ? -19.167 2.378 13.519 1.00 77.00 125 LEU A C 1
ATOM 1005 O O . LEU A 1 125 ? -19.343 2.942 12.443 1.00 77.00 125 LEU A O 1
ATOM 1009 N N . THR A 1 126 ? -18.199 1.481 13.707 1.00 76.75 126 THR A N 1
ATOM 1010 C CA . THR A 1 126 ? -17.231 1.145 12.656 1.00 76.75 126 THR A CA 1
ATOM 1011 C C . THR A 1 126 ? -17.778 0.212 11.577 1.00 76.75 126 THR A C 1
ATOM 1013 O O . THR A 1 126 ? -17.224 0.166 10.479 1.00 76.75 126 THR A O 1
ATOM 1016 N N . GLN A 1 127 ? -18.904 -0.452 11.842 1.00 72.00 127 GLN A N 1
ATOM 1017 C CA . GLN A 1 127 ? -19.554 -1.406 10.935 1.00 72.00 127 GLN A CA 1
ATOM 1018 C C . GLN A 1 127 ? -20.641 -0.766 10.061 1.00 72.00 127 GLN A C 1
ATOM 1020 O O . GLN A 1 127 ? -21.132 -1.386 9.108 1.00 72.00 127 GLN A O 1
ATOM 1025 N N . VAL A 1 128 ? -21.033 0.470 10.385 1.00 73.19 128 VAL A N 1
ATOM 1026 C CA . VAL A 1 128 ? -22.041 1.237 9.652 1.00 73.19 128 VAL A CA 1
ATOM 1027 C C . VAL A 1 128 ? -21.365 2.021 8.530 1.00 73.19 128 VAL A C 1
ATOM 1029 O O . VAL A 1 128 ? -20.626 2.976 8.762 1.00 73.19 128 VAL A O 1
ATOM 1032 N N . ILE A 1 129 ? -21.654 1.640 7.285 1.00 73.62 129 ILE A N 1
ATOM 1033 C CA . ILE A 1 129 ? -21.161 2.334 6.092 1.00 73.62 129 ILE A CA 1
ATOM 1034 C C . ILE A 1 129 ? -22.281 3.228 5.560 1.00 73.62 129 ILE A C 1
ATOM 1036 O O . ILE A 1 129 ? -23.257 2.744 4.993 1.00 73.62 129 ILE A O 1
ATOM 1040 N N . ILE A 1 130 ? -22.133 4.543 5.698 1.00 70.88 130 ILE A N 1
ATOM 1041 C CA . ILE A 1 130 ? -23.075 5.516 5.129 1.00 70.88 130 ILE A CA 1
ATOM 1042 C C . ILE A 1 130 ? -22.515 5.991 3.790 1.00 70.88 130 ILE A C 1
ATOM 1044 O O . ILE A 1 130 ? -21.495 6.682 3.750 1.00 70.88 130 ILE A O 1
ATOM 1048 N N . CYS A 1 131 ? -23.149 5.619 2.676 1.00 68.25 131 CYS A N 1
ATOM 1049 C CA . CYS A 1 131 ? -22.656 5.996 1.354 1.00 68.25 131 CYS A CA 1
ATOM 1050 C C . CYS A 1 131 ? -23.788 6.217 0.338 1.00 68.25 131 CYS A C 1
ATOM 1052 O O . CYS A 1 131 ? -24.789 5.509 0.308 1.00 68.25 131 CYS A O 1
ATOM 1054 N N . ARG A 1 132 ? -23.627 7.212 -0.549 1.00 60.53 132 ARG A N 1
ATOM 1055 C CA . ARG A 1 132 ? -24.523 7.382 -1.714 1.00 60.53 132 ARG A CA 1
ATOM 1056 C C . ARG A 1 132 ? -24.226 6.348 -2.796 1.00 60.53 132 ARG A C 1
ATOM 1058 O O . ARG A 1 132 ? -25.127 5.807 -3.420 1.00 60.53 132 ARG A O 1
ATOM 1065 N N . LYS A 1 133 ? -22.939 6.073 -3.005 1.00 64.94 133 LYS A N 1
ATOM 1066 C CA . LYS A 1 133 ? -22.430 5.033 -3.899 1.00 64.94 133 LYS A CA 1
ATOM 1067 C C . LYS A 1 133 ? -21.435 4.191 -3.127 1.00 64.94 133 LYS A C 1
ATOM 1069 O O . LYS A 1 133 ? -20.630 4.739 -2.374 1.00 64.94 133 LYS A O 1
ATOM 1074 N N . ALA A 1 134 ? -21.485 2.883 -3.346 1.00 64.31 134 ALA A N 1
ATOM 1075 C CA . ALA A 1 134 ? -20.541 1.967 -2.737 1.00 64.31 134 ALA A CA 1
ATOM 1076 C C . ALA A 1 134 ? -19.096 2.378 -3.078 1.00 64.31 134 ALA A C 1
ATOM 1078 O O . ALA A 1 134 ? -18.814 2.675 -4.247 1.00 64.31 134 ALA A O 1
ATOM 1079 N N . PRO A 1 135 ? -18.177 2.399 -2.095 1.00 68.06 135 PRO A N 1
ATOM 1080 C CA . PRO A 1 135 ? -16.762 2.589 -2.378 1.00 68.06 135 PRO A CA 1
ATOM 1081 C C . PRO A 1 135 ? -16.308 1.509 -3.362 1.00 68.06 135 PRO A C 1
ATOM 1083 O O . PRO A 1 135 ? -16.596 0.332 -3.175 1.00 68.06 135 PRO A O 1
ATOM 1086 N N . GLN A 1 136 ? -15.632 1.910 -4.436 1.00 77.06 136 GLN A N 1
ATOM 1087 C CA . GLN A 1 136 ? -15.248 0.981 -5.505 1.00 77.06 136 GLN A CA 1
ATOM 1088 C C . GLN A 1 136 ? -13.818 0.465 -5.341 1.00 77.06 136 GLN A C 1
ATOM 1090 O O . GLN A 1 136 ? -13.518 -0.650 -5.759 1.00 77.06 136 GLN A O 1
ATOM 1095 N N . PHE A 1 137 ? -12.944 1.237 -4.689 1.00 82.25 137 PHE A N 1
ATOM 1096 C CA . PHE A 1 137 ? -11.508 0.970 -4.639 1.00 82.25 137 PHE A CA 1
ATOM 1097 C C . PHE A 1 137 ? -10.962 0.988 -3.215 1.00 82.25 137 PHE A C 1
ATOM 1099 O O . PHE A 1 137 ? -11.395 1.777 -2.378 1.00 82.25 137 PHE A O 1
ATOM 1106 N N . SER A 1 138 ? -9.973 0.133 -2.962 1.00 86.12 138 SER A N 1
ATOM 1107 C CA . SER A 1 138 ? -9.216 0.098 -1.713 1.00 86.12 138 SER A CA 1
ATOM 1108 C C . SER A 1 138 ? -7.867 0.787 -1.897 1.00 86.12 138 SER A C 1
ATOM 1110 O O . SER A 1 138 ? -7.052 0.381 -2.727 1.00 86.12 138 SER A O 1
ATOM 1112 N N . VAL A 1 139 ? -7.603 1.805 -1.077 1.00 87.50 139 VAL A N 1
ATOM 1113 C CA . VAL A 1 139 ? -6.355 2.585 -1.117 1.00 87.50 139 VAL A CA 1
ATOM 1114 C C . VAL A 1 139 ? -5.128 1.694 -0.892 1.00 87.50 139 VAL A C 1
ATOM 1116 O O . VAL A 1 139 ? -4.134 1.810 -1.613 1.00 87.50 139 VAL A O 1
ATOM 1119 N N . SER A 1 140 ? -5.202 0.764 0.065 1.00 87.81 140 SER A N 1
ATOM 1120 C CA . SER A 1 140 ? -4.097 -0.148 0.374 1.00 87.81 140 SER A CA 1
ATOM 1121 C C . SER A 1 140 ? -3.823 -1.132 -0.763 1.00 87.81 140 SER A C 1
ATOM 1123 O O . SER A 1 140 ? -2.661 -1.354 -1.110 1.00 87.81 140 SER A O 1
ATOM 1125 N N . ARG A 1 141 ? -4.869 -1.659 -1.417 1.00 88.31 141 ARG A N 1
ATOM 1126 C CA . ARG A 1 141 ? -4.724 -2.528 -2.601 1.00 88.31 141 ARG A CA 1
ATOM 1127 C C . ARG A 1 141 ? -4.127 -1.778 -3.790 1.00 88.31 141 ARG A C 1
ATOM 1129 O O . ARG A 1 141 ? -3.232 -2.312 -4.442 1.00 88.31 141 ARG A O 1
ATOM 1136 N N . THR A 1 142 ? -4.573 -0.547 -4.048 1.00 90.31 142 THR A N 1
ATOM 1137 C CA . THR A 1 142 ? -4.018 0.313 -5.106 1.00 90.31 142 THR A CA 1
ATOM 1138 C C . THR A 1 142 ? -2.521 0.518 -4.912 1.00 90.31 142 THR A C 1
ATOM 1140 O O . THR A 1 142 ? -1.744 0.278 -5.832 1.00 90.31 142 THR A O 1
ATOM 1143 N N . ASN A 1 143 ? -2.102 0.894 -3.702 1.00 92.44 143 ASN A N 1
ATOM 1144 C CA . ASN A 1 143 ? -0.691 1.114 -3.402 1.00 92.44 143 ASN A CA 1
ATOM 1145 C C . ASN A 1 143 ? 0.138 -0.177 -3.517 1.00 92.44 143 ASN A C 1
ATOM 1147 O O . ASN A 1 143 ? 1.206 -0.168 -4.122 1.00 92.44 143 ASN A O 1
ATOM 1151 N N . GLN A 1 144 ? -0.362 -1.307 -3.002 1.00 92.69 144 GLN A N 1
ATOM 1152 C CA . GLN A 1 144 ? 0.305 -2.606 -3.155 1.00 92.69 144 GLN A CA 1
ATOM 1153 C C . GLN A 1 144 ? 0.497 -2.970 -4.630 1.00 92.69 144 GLN A C 1
ATOM 1155 O O . GLN A 1 144 ? 1.582 -3.387 -5.028 1.00 92.69 144 GLN A O 1
ATOM 1160 N N . PHE A 1 145 ? -0.535 -2.803 -5.457 1.00 92.31 145 PHE A N 1
ATOM 1161 C CA . PHE A 1 145 ? -0.433 -3.122 -6.877 1.00 92.31 145 PHE A CA 1
ATOM 1162 C C . PHE A 1 145 ? 0.525 -2.178 -7.607 1.00 92.31 145 PHE A C 1
ATOM 1164 O O . PHE A 1 145 ? 1.327 -2.635 -8.418 1.00 92.31 145 PHE A O 1
ATOM 1171 N N . LEU A 1 146 ? 0.496 -0.883 -7.288 1.00 92.56 146 LEU A N 1
ATOM 1172 C CA . LEU A 1 146 ? 1.425 0.096 -7.848 1.00 92.56 146 LEU A CA 1
ATOM 1173 C C . LEU A 1 146 ? 2.882 -0.249 -7.510 1.00 92.56 146 LEU A C 1
ATOM 1175 O O . LEU A 1 146 ? 3.724 -0.276 -8.402 1.00 92.56 146 LEU A O 1
ATOM 1179 N N . LEU A 1 147 ? 3.174 -0.593 -6.254 1.00 95.25 147 LEU A N 1
ATOM 1180 C CA . LEU A 1 147 ? 4.512 -1.022 -5.834 1.00 95.25 147 LEU A CA 1
ATOM 1181 C C . LEU A 1 147 ? 4.947 -2.320 -6.528 1.00 95.25 147 LEU A C 1
ATOM 1183 O O . LEU A 1 147 ? 6.099 -2.436 -6.932 1.00 95.25 147 LEU A O 1
ATOM 1187 N N . MET A 1 148 ? 4.024 -3.259 -6.755 1.00 94.81 148 MET A N 1
ATOM 1188 C CA . MET A 1 148 ? 4.296 -4.468 -7.537 1.00 94.81 148 MET A CA 1
ATOM 1189 C C . MET A 1 148 ? 4.638 -4.144 -9.001 1.00 94.81 148 MET A C 1
ATOM 1191 O O . MET A 1 148 ? 5.591 -4.705 -9.543 1.00 94.81 148 MET A O 1
ATOM 1195 N N . LEU A 1 149 ? 3.898 -3.230 -9.643 1.00 94.69 149 LEU A N 1
ATOM 1196 C CA . LEU A 1 149 ? 4.216 -2.763 -10.998 1.00 94.69 149 LEU A CA 1
ATOM 1197 C C . LEU A 1 149 ? 5.593 -2.097 -11.048 1.00 94.69 149 LEU A C 1
ATOM 1199 O O . LEU A 1 149 ? 6.356 -2.360 -11.974 1.00 94.69 149 LEU A O 1
ATOM 1203 N N . LEU A 1 150 ? 5.935 -1.289 -10.042 1.00 95.81 150 LEU A N 1
ATOM 1204 C CA . LEU A 1 150 ? 7.260 -0.682 -9.925 1.00 95.81 150 LEU A CA 1
ATOM 1205 C C . LEU A 1 150 ? 8.354 -1.743 -9.787 1.00 95.81 150 LEU A C 1
ATOM 1207 O O . LEU A 1 150 ? 9.360 -1.656 -10.483 1.00 95.81 150 LEU A O 1
ATOM 1211 N N . THR A 1 151 ? 8.153 -2.783 -8.973 1.00 96.75 151 THR A N 1
ATOM 1212 C CA . THR A 1 151 ? 9.103 -3.903 -8.874 1.00 96.75 151 THR A CA 1
ATOM 1213 C C . THR A 1 151 ? 9.335 -4.569 -10.232 1.00 96.75 151 THR A C 1
ATOM 1215 O O . THR A 1 151 ? 10.482 -4.800 -10.608 1.00 96.75 151 THR A O 1
ATOM 1218 N N . ILE A 1 152 ? 8.270 -4.843 -10.994 1.00 95.19 152 ILE A N 1
ATOM 1219 C CA . ILE A 1 152 ? 8.373 -5.450 -12.333 1.00 95.19 152 ILE A CA 1
ATOM 1220 C C . ILE A 1 152 ? 9.068 -4.494 -13.317 1.00 95.19 152 ILE A C 1
ATOM 1222 O O . ILE A 1 152 ? 9.928 -4.916 -14.096 1.00 95.19 152 ILE A O 1
ATOM 1226 N N . GLY A 1 153 ? 8.734 -3.203 -13.269 1.00 94.81 153 GLY A N 1
ATOM 1227 C CA . GLY A 1 153 ? 9.344 -2.169 -14.102 1.00 94.81 153 GLY A CA 1
ATOM 1228 C C . GLY A 1 153 ? 10.847 -2.050 -13.860 1.00 94.81 153 GLY A C 1
ATOM 1229 O O . GLY A 1 153 ? 11.633 -2.128 -14.802 1.00 94.81 153 GLY A O 1
ATOM 1230 N N . TRP A 1 154 ? 11.271 -1.964 -12.599 1.00 97.06 154 TRP A N 1
ATOM 1231 C CA . TRP A 1 154 ? 12.690 -1.931 -12.246 1.00 97.06 154 TRP A CA 1
ATOM 1232 C C . TRP A 1 154 ? 13.412 -3.244 -12.559 1.00 97.06 154 TRP A C 1
ATOM 1234 O O . TRP A 1 154 ? 14.544 -3.212 -13.036 1.00 97.06 154 TRP A O 1
ATOM 1244 N N . GLY A 1 155 ? 12.749 -4.393 -12.393 1.00 95.50 155 GLY A N 1
ATOM 1245 C CA . GLY A 1 155 ? 13.266 -5.677 -12.872 1.00 95.50 155 GLY A CA 1
ATOM 1246 C C . GLY A 1 155 ? 13.529 -5.669 -14.382 1.00 95.50 155 GLY A C 1
ATOM 1247 O O . GLY A 1 155 ? 14.565 -6.147 -14.836 1.00 95.50 155 GLY A O 1
ATOM 1248 N N . SER A 1 156 ? 12.647 -5.037 -15.159 1.00 91.75 156 SER A N 1
ATOM 1249 C CA . SER A 1 156 ? 12.831 -4.866 -16.606 1.00 91.75 156 SER A CA 1
ATOM 1250 C C . SER A 1 156 ? 14.022 -3.955 -16.929 1.00 91.75 156 SER A C 1
ATOM 1252 O O . SER A 1 156 ? 14.804 -4.267 -17.825 1.00 91.75 156 SER A O 1
ATOM 1254 N N . VAL A 1 157 ? 14.217 -2.869 -16.169 1.00 92.69 157 VAL A N 1
ATOM 1255 C CA . VAL A 1 157 ? 15.398 -1.990 -16.292 1.00 92.69 157 VAL A CA 1
ATOM 1256 C C . VAL A 1 157 ? 16.693 -2.761 -16.022 1.00 92.69 157 VAL A C 1
ATOM 1258 O O . VAL A 1 157 ? 17.659 -2.605 -16.766 1.00 92.69 157 VAL A O 1
ATOM 1261 N N . LEU A 1 158 ? 16.711 -3.629 -15.007 1.00 93.69 158 LEU A N 1
ATOM 1262 C CA . LEU A 1 158 ? 17.869 -4.472 -14.696 1.00 93.69 158 LEU A CA 1
ATOM 1263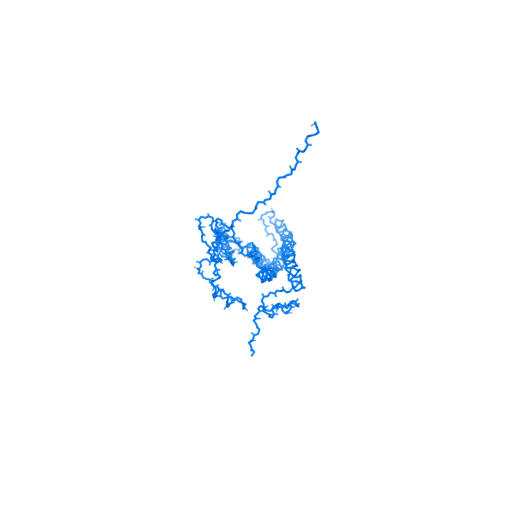 C C . LEU A 1 158 ? 18.189 -5.465 -15.814 1.00 93.69 158 LEU A C 1
ATOM 1265 O O . LEU A 1 158 ? 19.352 -5.612 -16.181 1.00 93.69 158 LEU A O 1
ATOM 1269 N N . ILE A 1 159 ? 17.167 -6.095 -16.398 1.00 90.81 159 ILE A N 1
ATOM 1270 C CA . ILE A 1 159 ? 17.342 -6.994 -17.546 1.00 90.81 159 ILE A CA 1
ATOM 1271 C C . ILE A 1 159 ? 17.951 -6.233 -18.730 1.00 90.81 159 ILE A C 1
ATOM 1273 O O . ILE A 1 159 ? 18.928 -6.692 -19.316 1.00 90.81 159 ILE A O 1
ATOM 1277 N N . VAL A 1 160 ? 17.427 -5.045 -19.054 1.00 88.94 160 VAL A N 1
ATOM 1278 C CA . VAL A 1 160 ? 17.976 -4.194 -20.126 1.00 88.94 160 VAL A CA 1
ATOM 1279 C C . VAL A 1 160 ? 19.419 -3.785 -19.830 1.00 88.94 160 VAL A C 1
ATOM 1281 O O . VAL A 1 160 ? 20.242 -3.767 -20.741 1.00 88.94 160 VAL A O 1
ATOM 1284 N N . SER A 1 161 ? 19.741 -3.484 -18.571 1.00 89.94 161 SER A N 1
ATOM 1285 C CA . SER A 1 161 ? 21.098 -3.114 -18.161 1.00 89.94 161 SER A CA 1
ATOM 1286 C C . SER A 1 161 ? 22.099 -4.264 -18.309 1.00 89.94 161 SER A C 1
ATOM 1288 O O . SER A 1 161 ? 23.252 -4.026 -18.666 1.00 89.94 161 SER A O 1
ATOM 1290 N N . ALA A 1 162 ? 21.656 -5.502 -18.075 1.00 89.00 162 ALA A N 1
ATOM 1291 C CA . ALA A 1 162 ? 22.491 -6.697 -18.150 1.00 89.00 162 ALA A CA 1
ATOM 1292 C C . ALA A 1 162 ? 22.767 -7.174 -19.587 1.00 89.00 162 ALA A C 1
ATOM 1294 O O . ALA A 1 162 ? 23.747 -7.882 -19.810 1.00 89.00 162 ALA A O 1
ATOM 1295 N N . ILE A 1 163 ? 21.921 -6.814 -20.560 1.00 87.12 163 ILE A N 1
ATOM 1296 C CA . ILE A 1 163 ? 22.058 -7.255 -21.954 1.00 87.12 163 ILE A CA 1
ATOM 1297 C C . ILE A 1 163 ? 23.023 -6.322 -22.712 1.00 87.12 163 ILE A C 1
ATOM 1299 O O . ILE A 1 163 ? 22.717 -5.141 -22.916 1.00 87.12 163 ILE A O 1
ATOM 1303 N N . PRO A 1 164 ? 24.164 -6.829 -23.219 1.00 79.56 164 PRO A N 1
ATOM 1304 C CA . PRO A 1 164 ? 25.043 -6.047 -24.083 1.00 79.56 164 PRO A CA 1
ATOM 1305 C C . PRO A 1 164 ? 24.307 -5.622 -25.361 1.00 79.56 164 PRO A C 1
ATOM 1307 O O . PRO A 1 164 ? 23.598 -6.420 -25.972 1.00 79.56 164 PRO A O 1
ATOM 1310 N N . ASN A 1 165 ? 24.475 -4.367 -25.785 1.00 78.56 165 ASN A N 1
ATOM 1311 C CA . ASN A 1 165 ? 23.811 -3.794 -26.967 1.00 78.56 165 ASN A CA 1
ATOM 1312 C C . ASN A 1 165 ? 22.267 -3.828 -26.933 1.00 78.56 165 ASN A C 1
ATOM 1314 O O . ASN A 1 165 ? 21.632 -3.725 -27.984 1.00 78.56 165 ASN A O 1
ATOM 1318 N N . ALA A 1 166 ? 21.638 -3.912 -25.750 1.00 78.19 166 ALA A N 1
ATOM 1319 C CA . ALA A 1 166 ? 20.178 -3.840 -25.601 1.00 78.19 166 ALA A CA 1
ATOM 1320 C C . ALA A 1 166 ? 19.557 -2.628 -26.321 1.00 78.19 166 ALA A C 1
ATOM 1322 O O . ALA A 1 166 ? 18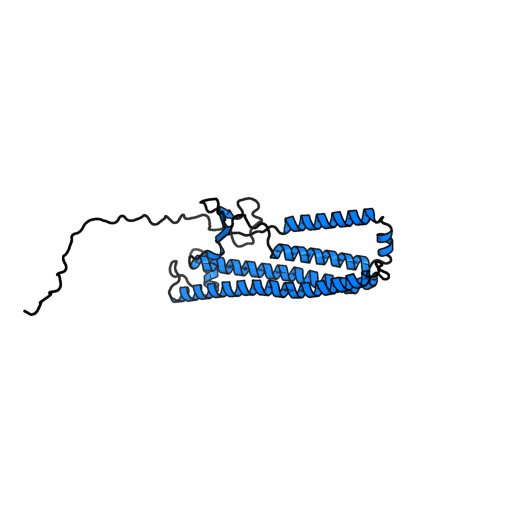.494 -2.732 -26.935 1.00 78.19 166 ALA A O 1
ATOM 1323 N N . THR A 1 167 ? 20.254 -1.488 -26.300 1.00 74.00 167 THR A N 1
ATOM 1324 C CA . THR A 1 167 ? 19.863 -0.257 -27.000 1.00 74.00 167 THR A CA 1
ATOM 1325 C C . THR A 1 167 ? 19.819 -0.426 -28.517 1.00 74.00 167 THR A C 1
ATOM 1327 O O . THR A 1 167 ? 18.938 0.143 -29.154 1.00 74.00 167 THR A O 1
ATOM 1330 N N . GLY A 1 168 ? 20.695 -1.249 -29.100 1.00 77.19 168 GLY A N 1
ATOM 1331 C CA . GLY A 1 168 ? 20.695 -1.567 -30.530 1.00 77.19 168 GLY A CA 1
ATOM 1332 C C . GLY A 1 168 ? 19.493 -2.420 -30.940 1.00 77.19 168 GLY A C 1
ATOM 1333 O O . GLY A 1 168 ? 18.808 -2.097 -31.910 1.00 77.19 168 GLY A O 1
ATOM 1334 N N . TYR A 1 169 ? 19.164 -3.454 -30.158 1.00 77.00 169 TYR A N 1
ATOM 1335 C CA . TYR A 1 169 ? 17.974 -4.282 -30.401 1.00 77.00 169 TYR A CA 1
ATOM 1336 C C . TYR A 1 169 ? 16.676 -3.477 -30.262 1.00 77.00 169 TYR A C 1
ATOM 1338 O O . TYR A 1 169 ? 15.799 -3.548 -31.123 1.00 77.00 169 TYR A O 1
ATOM 1346 N N . LEU A 1 170 ? 16.576 -2.647 -29.219 1.00 73.75 170 LEU A N 1
ATOM 1347 C CA . LEU A 1 170 ? 15.454 -1.721 -29.031 1.00 73.75 170 LEU A CA 1
ATOM 1348 C C . LEU A 1 170 ? 15.424 -0.615 -30.100 1.00 73.75 170 LEU A C 1
ATOM 1350 O O . LEU A 1 170 ? 14.357 -0.090 -30.413 1.00 73.75 170 LEU A O 1
ATOM 1354 N N . GLY A 1 171 ? 16.575 -0.250 -30.665 1.00 74.81 171 GLY A N 1
ATOM 1355 C CA . GLY A 1 171 ? 16.720 0.718 -31.755 1.00 74.81 171 GLY A CA 1
ATOM 1356 C C . GLY A 1 171 ? 16.276 0.190 -33.121 1.00 74.81 171 GLY A C 1
ATOM 1357 O O . GLY A 1 171 ? 15.779 0.965 -33.932 1.00 74.81 171 GLY A O 1
ATOM 1358 N N . SER A 1 172 ? 16.390 -1.122 -33.355 1.00 81.62 172 SER A N 1
ATOM 1359 C CA . SER A 1 172 ? 15.988 -1.784 -34.608 1.00 81.62 172 SER A CA 1
ATOM 1360 C C . SER A 1 172 ? 14.473 -1.731 -34.860 1.00 81.62 172 SER A C 1
ATOM 1362 O O . SER A 1 172 ? 14.009 -1.771 -36.001 1.00 81.62 172 SER A O 1
ATOM 1364 N N . ILE A 1 173 ? 13.677 -1.590 -33.798 1.00 84.00 173 ILE A N 1
ATOM 1365 C CA . ILE A 1 173 ? 12.224 -1.456 -33.895 1.00 84.00 173 ILE A CA 1
ATOM 1366 C C . ILE A 1 173 ? 11.877 -0.016 -34.294 1.00 84.00 173 ILE A C 1
ATOM 1368 O O . ILE A 1 173 ? 12.244 0.937 -33.608 1.00 84.00 173 ILE A O 1
ATOM 1372 N N . SER A 1 174 ? 11.092 0.149 -35.366 1.00 88.69 174 SER A N 1
ATOM 1373 C CA . SER A 1 174 ? 10.631 1.469 -35.823 1.00 88.69 174 SER A CA 1
ATOM 1374 C C . SER A 1 174 ? 9.992 2.278 -34.676 1.00 88.69 174 SER A C 1
ATOM 1376 O O . SER A 1 174 ? 9.216 1.690 -33.909 1.00 88.69 174 SER A O 1
ATOM 1378 N N . PRO A 1 175 ? 10.206 3.607 -34.590 1.00 86.38 175 PRO A N 1
ATOM 1379 C CA . PRO A 1 175 ? 9.647 4.451 -33.530 1.00 86.38 175 PRO A CA 1
ATOM 1380 C C . PRO A 1 175 ? 8.143 4.254 -33.310 1.00 86.38 175 PRO A C 1
ATOM 1382 O O . PRO A 1 175 ? 7.716 4.064 -32.176 1.00 86.38 175 PRO A O 1
ATOM 1385 N N . PHE A 1 176 ? 7.367 4.174 -34.395 1.00 89.19 176 PHE A N 1
ATOM 1386 C CA . PHE A 1 176 ? 5.919 3.954 -34.352 1.00 89.19 176 PHE A CA 1
ATOM 1387 C C . PHE A 1 176 ? 5.525 2.652 -33.634 1.00 89.19 176 PHE A C 1
ATOM 1389 O O . PHE A 1 176 ? 4.691 2.663 -32.729 1.00 89.19 176 PHE A O 1
ATOM 1396 N N . ARG A 1 177 ? 6.171 1.528 -33.978 1.00 89.38 177 ARG A N 1
ATOM 1397 C CA . ARG A 1 177 ? 5.923 0.230 -33.322 1.00 89.38 177 ARG A CA 1
ATOM 1398 C C . ARG A 1 177 ? 6.281 0.264 -31.834 1.00 89.38 177 ARG A C 1
ATOM 1400 O O . ARG A 1 177 ? 5.548 -0.309 -31.035 1.00 89.38 177 ARG A O 1
ATOM 1407 N N . ARG A 1 178 ? 7.357 0.960 -31.446 1.00 86.31 178 ARG A N 1
ATOM 1408 C CA . ARG A 1 178 ? 7.739 1.120 -30.028 1.00 86.31 178 ARG A CA 1
ATOM 1409 C C . ARG A 1 178 ? 6.667 1.868 -29.243 1.00 86.31 178 ARG A C 1
ATOM 1411 O O . ARG A 1 178 ? 6.266 1.402 -28.180 1.00 86.31 178 ARG A O 1
ATOM 1418 N N . SER A 1 179 ? 6.160 2.974 -29.788 1.00 87.62 179 SER A N 1
ATOM 1419 C CA . SER A 1 179 ? 5.082 3.746 -29.163 1.00 87.62 179 SER A CA 1
ATOM 1420 C C . SER A 1 179 ? 3.810 2.915 -28.984 1.00 87.62 179 SER A C 1
ATOM 1422 O O . SER A 1 179 ? 3.219 2.947 -27.908 1.00 87.62 179 SER A O 1
ATOM 1424 N N . ILE A 1 180 ? 3.428 2.111 -29.984 1.00 92.56 180 ILE A N 1
ATOM 1425 C CA . ILE A 1 180 ? 2.279 1.196 -29.875 1.00 92.56 180 ILE A CA 1
ATOM 1426 C C . ILE A 1 180 ? 2.473 0.198 -28.728 1.00 92.56 180 ILE A C 1
ATOM 1428 O O . ILE A 1 180 ? 1.573 0.032 -27.908 1.00 92.56 180 ILE A O 1
ATOM 1432 N N . VAL A 1 181 ? 3.643 -0.442 -28.637 1.00 90.81 181 VAL A N 1
ATOM 1433 C CA . VAL A 1 181 ? 3.934 -1.416 -27.571 1.00 90.81 181 VAL A CA 1
ATOM 1434 C C . VAL A 1 181 ? 3.840 -0.767 -26.186 1.00 90.81 181 VAL A C 1
ATOM 1436 O O . VAL A 1 181 ? 3.209 -1.333 -25.294 1.00 90.81 181 VAL A O 1
ATOM 1439 N N . VAL A 1 182 ? 4.397 0.436 -26.008 1.00 89.19 182 VAL A N 1
ATOM 1440 C CA . VAL A 1 182 ? 4.322 1.179 -24.737 1.00 89.19 182 VAL A CA 1
ATOM 1441 C C . VAL A 1 182 ? 2.875 1.503 -24.360 1.00 89.19 182 VAL A C 1
ATOM 1443 O O . VAL A 1 182 ? 2.491 1.299 -23.207 1.00 89.19 182 VAL A O 1
ATOM 1446 N N . VAL A 1 183 ? 2.057 1.957 -25.316 1.00 92.88 183 VAL A N 1
ATOM 1447 C CA . VAL A 1 183 ? 0.633 2.240 -25.076 1.00 92.88 183 VAL A CA 1
ATOM 1448 C C . VAL A 1 183 ? -0.105 0.969 -24.663 1.00 92.88 183 VAL A C 1
ATOM 1450 O O . VAL A 1 183 ? -0.796 0.986 -23.650 1.00 92.88 183 VAL A O 1
ATOM 1453 N N . ILE A 1 184 ? 0.096 -0.148 -25.370 1.00 94.44 184 ILE A N 1
ATOM 1454 C CA . ILE A 1 184 ? -0.555 -1.429 -25.051 1.00 94.44 184 ILE A CA 1
ATOM 1455 C C . ILE A 1 184 ? -0.189 -1.900 -23.639 1.00 94.44 184 ILE A C 1
ATOM 1457 O O . ILE A 1 184 ? -1.080 -2.237 -22.859 1.00 94.44 184 ILE A O 1
ATOM 1461 N N . ILE A 1 185 ? 1.102 -1.900 -23.289 1.00 92.38 185 ILE A N 1
ATOM 1462 C CA . ILE A 1 185 ? 1.572 -2.307 -21.955 1.00 92.38 185 ILE A CA 1
ATOM 1463 C C . ILE A 1 185 ? 0.970 -1.401 -20.875 1.00 92.38 185 ILE A C 1
ATOM 1465 O O . ILE A 1 185 ? 0.501 -1.895 -19.850 1.00 92.38 185 ILE A O 1
ATOM 1469 N N . THR A 1 186 ? 0.936 -0.089 -21.115 1.00 91.12 186 THR A N 1
ATOM 1470 C CA . THR A 1 186 ? 0.380 0.886 -20.167 1.00 91.12 186 THR A CA 1
ATOM 1471 C C . THR A 1 186 ? -1.123 0.684 -19.984 1.00 91.12 186 THR A C 1
ATOM 1473 O O . THR A 1 186 ? -1.595 0.586 -18.853 1.00 91.12 186 THR A O 1
ATOM 1476 N N . SER A 1 187 ? -1.882 0.537 -21.073 1.00 92.50 187 SER A N 1
ATOM 1477 C CA . SER A 1 187 ? -3.320 0.260 -21.021 1.00 92.50 187 SER A CA 1
ATOM 1478 C C . SER A 1 187 ? -3.621 -1.051 -20.294 1.00 92.50 187 SER A C 1
ATOM 1480 O O . SER A 1 187 ? -4.533 -1.091 -19.469 1.00 92.50 187 SER A O 1
ATOM 1482 N N . LEU A 1 188 ? -2.832 -2.103 -20.537 1.00 94.06 188 LEU A N 1
ATOM 1483 C CA . LEU A 1 188 ? -2.960 -3.374 -19.828 1.00 94.06 188 LEU A CA 1
ATOM 1484 C C . LEU A 1 188 ? -2.675 -3.211 -18.329 1.00 94.06 188 LEU A C 1
ATOM 1486 O O . LEU A 1 188 ? -3.445 -3.702 -17.504 1.00 94.06 188 LEU A O 1
ATOM 1490 N N . ALA A 1 189 ? -1.610 -2.496 -17.960 1.00 91.12 189 ALA A N 1
ATOM 1491 C CA . ALA A 1 189 ? -1.282 -2.222 -16.564 1.00 91.12 189 ALA A CA 1
ATOM 1492 C C . ALA A 1 189 ? -2.399 -1.432 -15.859 1.00 91.12 189 ALA A C 1
ATOM 1494 O O . ALA A 1 189 ? -2.790 -1.793 -14.748 1.00 91.12 189 ALA A O 1
ATOM 1495 N N . CYS A 1 190 ? -2.968 -0.415 -16.515 1.00 91.31 190 CYS A N 1
ATOM 1496 C CA . CYS A 1 190 ? -4.113 0.345 -16.009 1.00 91.31 190 CYS A CA 1
ATOM 1497 C C . CYS A 1 190 ? -5.366 -0.526 -15.848 1.00 91.31 190 CYS A C 1
ATOM 1499 O O . CYS A 1 190 ? -6.032 -0.449 -14.817 1.00 91.31 190 CYS A O 1
ATOM 1501 N N . ALA A 1 191 ? -5.675 -1.385 -16.824 1.00 91.12 191 ALA A N 1
ATOM 1502 C CA . ALA A 1 191 ? -6.810 -2.303 -16.746 1.00 91.12 191 ALA A CA 1
ATOM 1503 C C . ALA A 1 191 ? -6.650 -3.308 -15.591 1.00 91.12 191 ALA A C 1
ATOM 1505 O O . ALA A 1 191 ? -7.585 -3.535 -14.821 1.00 91.12 191 ALA A O 1
ATOM 1506 N N . LEU A 1 192 ? -5.447 -3.865 -15.417 1.00 90.44 192 LEU A N 1
ATOM 1507 C CA . LEU A 1 192 ? -5.135 -4.757 -14.301 1.00 90.44 192 LEU A CA 1
ATOM 1508 C C . LEU A 1 192 ? -5.205 -4.035 -12.950 1.00 90.44 192 LEU A C 1
ATOM 1510 O O . LEU A 1 192 ? -5.733 -4.609 -11.996 1.00 90.44 192 LEU A O 1
ATOM 1514 N N . LEU A 1 193 ? -4.717 -2.792 -12.865 1.00 89.38 193 LEU A N 1
ATOM 1515 C CA . LEU A 1 193 ? -4.819 -1.960 -11.664 1.00 89.38 193 LEU A CA 1
ATOM 1516 C C . LEU A 1 193 ? -6.285 -1.699 -11.313 1.00 89.38 193 LEU A C 1
ATOM 1518 O O . LEU A 1 193 ? -6.673 -1.901 -10.165 1.00 89.38 193 LEU A O 1
ATOM 1522 N N . TYR A 1 194 ? -7.109 -1.315 -12.289 1.00 87.75 194 TYR A N 1
ATOM 1523 C CA . TYR A 1 194 ? -8.543 -1.100 -12.094 1.00 87.75 194 TYR A CA 1
ATOM 1524 C C . TYR A 1 194 ? -9.228 -2.363 -11.558 1.00 87.75 194 TYR A C 1
ATOM 1526 O O . TYR A 1 194 ? -9.985 -2.305 -10.592 1.00 87.75 194 TYR A O 1
ATOM 1534 N N . TRP A 1 195 ? -8.911 -3.527 -12.133 1.00 85.00 195 TRP A N 1
ATOM 1535 C CA . TRP A 1 195 ? -9.523 -4.790 -11.730 1.00 85.00 195 TRP A CA 1
ATOM 1536 C C . TRP A 1 195 ? -9.059 -5.277 -10.348 1.00 85.00 195 TRP A C 1
ATOM 1538 O O . TRP A 1 195 ? -9.876 -5.726 -9.548 1.00 85.00 195 TRP A O 1
ATOM 1548 N N . ARG A 1 196 ? -7.763 -5.166 -10.025 1.00 85.31 196 ARG A N 1
ATOM 1549 C CA . ARG A 1 196 ? -7.217 -5.628 -8.733 1.00 85.31 196 ARG A CA 1
ATOM 1550 C C . ARG A 1 196 ? -7.407 -4.659 -7.569 1.00 85.31 196 ARG A C 1
ATOM 1552 O O . ARG A 1 196 ? -7.330 -5.094 -6.422 1.00 85.31 196 ARG A O 1
ATOM 1559 N N . SER A 1 197 ? -7.630 -3.374 -7.831 1.00 85.69 197 SER A N 1
ATOM 1560 C CA . SER A 1 197 ? -7.812 -2.368 -6.772 1.00 85.69 197 SER A CA 1
ATOM 1561 C C . SER A 1 197 ? -9.223 -2.348 -6.181 1.00 85.69 197 SER A C 1
ATOM 1563 O O . SER A 1 197 ? -9.463 -1.608 -5.224 1.00 85.69 197 SER A O 1
ATOM 1565 N N . GLN A 1 198 ? -10.140 -3.174 -6.699 1.00 81.94 198 GLN A N 1
ATOM 1566 C CA . GLN A 1 198 ? -11.504 -3.278 -6.190 1.00 81.94 198 GLN A CA 1
ATOM 1567 C C . GLN A 1 198 ? -11.531 -3.577 -4.688 1.00 81.94 198 GLN A C 1
ATOM 1569 O O . GLN A 1 198 ? -10.752 -4.397 -4.181 1.00 81.94 198 GLN A O 1
ATOM 1574 N N . THR A 1 199 ? -12.417 -2.879 -3.978 1.00 78.00 199 THR A N 1
ATOM 1575 C CA . THR A 1 199 ? -12.564 -3.020 -2.528 1.00 78.00 199 THR A CA 1
ATOM 1576 C C . THR A 1 199 ? -13.235 -4.337 -2.137 1.00 78.00 199 THR A C 1
ATOM 1578 O O . THR A 1 199 ? -14.013 -4.909 -2.895 1.00 78.00 199 THR A O 1
ATOM 1581 N N . ASP A 1 200 ? -12.937 -4.800 -0.931 1.00 68.44 200 ASP A N 1
ATOM 1582 C CA . ASP A 1 200 ? -13.542 -5.954 -0.267 1.00 68.44 200 ASP A CA 1
ATOM 1583 C C . ASP A 1 200 ? -14.177 -5.583 1.073 1.00 68.44 200 ASP A C 1
ATOM 1585 O O . ASP A 1 200 ? -14.301 -6.441 1.944 1.00 68.44 200 ASP A O 1
ATOM 1589 N N . LEU A 1 201 ? -14.548 -4.309 1.242 1.00 67.94 201 LEU A N 1
ATOM 1590 C CA . LEU A 1 201 ? -15.236 -3.835 2.439 1.00 67.94 201 LEU A CA 1
ATOM 1591 C C . LEU A 1 201 ? -16.433 -4.736 2.751 1.00 67.94 201 LEU A C 1
ATOM 1593 O O . LEU A 1 201 ? -17.226 -5.062 1.867 1.00 67.94 201 LEU A O 1
ATOM 1597 N N . LYS A 1 202 ? -16.540 -5.120 4.021 1.00 65.25 202 LYS A N 1
ATOM 1598 C CA . LYS A 1 202 ? -17.645 -5.901 4.571 1.00 65.25 202 LYS A CA 1
ATOM 1599 C C . LYS A 1 202 ? -18.365 -5.036 5.592 1.00 65.25 202 LYS A C 1
ATOM 1601 O O . LYS A 1 202 ? -17.710 -4.350 6.368 1.00 65.25 202 LYS A O 1
ATOM 1606 N N . GLY A 1 203 ? -19.691 -5.049 5.586 1.00 66.50 203 GLY A N 1
ATOM 1607 C CA . GLY A 1 203 ? -20.466 -4.297 6.571 1.00 66.50 203 GLY A CA 1
ATOM 1608 C C . GLY A 1 203 ? -21.928 -4.141 6.188 1.00 66.50 203 GLY A C 1
ATOM 1609 O O . GLY A 1 203 ? -22.416 -4.791 5.260 1.00 66.50 203 GLY A O 1
ATOM 1610 N N . ARG A 1 204 ? -22.626 -3.259 6.906 1.00 63.69 204 ARG A N 1
ATOM 1611 C CA . ARG A 1 204 ? -23.998 -2.862 6.574 1.00 63.69 204 ARG A CA 1
ATOM 1612 C C . ARG A 1 204 ? -23.951 -1.495 5.903 1.00 63.69 204 ARG A C 1
ATOM 1614 O O . ARG A 1 204 ? -23.549 -0.515 6.531 1.00 63.69 204 ARG A O 1
ATOM 1621 N N . ALA A 1 205 ? -24.315 -1.443 4.625 1.00 62.09 205 ALA A N 1
ATOM 1622 C CA . ALA A 1 205 ? -24.370 -0.197 3.876 1.00 62.09 205 ALA A CA 1
ATOM 1623 C C . ALA A 1 205 ? -25.772 0.408 3.966 1.00 62.09 205 ALA A C 1
ATOM 1625 O O . ALA A 1 205 ? -26.768 -0.264 3.695 1.00 62.09 205 ALA A O 1
ATOM 1626 N N . PHE A 1 206 ? -25.835 1.687 4.332 1.00 62.84 206 PHE A N 1
ATOM 1627 C CA . PHE A 1 206 ? -27.040 2.495 4.224 1.00 62.84 206 PHE A CA 1
ATOM 1628 C C . PHE A 1 206 ? -26.947 3.345 2.957 1.00 62.84 206 PHE A C 1
ATOM 1630 O O . PHE A 1 206 ? -26.122 4.263 2.866 1.00 62.84 206 PHE A O 1
ATOM 1637 N N . HIS A 1 207 ? -27.782 3.019 1.972 1.00 60.66 207 HIS A N 1
ATOM 1638 C CA . HIS A 1 207 ? -27.915 3.798 0.749 1.00 60.66 207 HIS A CA 1
ATOM 1639 C C . HIS A 1 207 ? -28.903 4.934 0.994 1.00 60.66 207 HIS A C 1
ATOM 1641 O O . HIS A 1 207 ? -30.059 4.686 1.299 1.00 60.66 207 HIS A O 1
ATOM 1647 N N . ALA A 1 208 ? -28.464 6.181 0.818 1.00 52.28 208 ALA A N 1
ATOM 1648 C CA . ALA A 1 208 ? -29.278 7.371 1.101 1.00 52.28 208 ALA A CA 1
ATOM 1649 C C . ALA A 1 208 ? -30.608 7.466 0.310 1.00 52.28 208 ALA A C 1
ATOM 1651 O O . ALA A 1 208 ? -31.430 8.321 0.619 1.00 52.28 208 ALA A O 1
ATOM 1652 N N . GLU A 1 209 ? -30.806 6.622 -0.705 1.00 55.06 209 GLU A N 1
ATOM 1653 C CA . GLU A 1 209 ? -32.014 6.557 -1.541 1.00 55.06 209 GLU A CA 1
ATOM 1654 C C . GLU A 1 209 ? -32.950 5.381 -1.176 1.00 55.06 209 GLU A C 1
ATOM 1656 O O . GLU A 1 209 ? -34.010 5.250 -1.779 1.00 55.06 209 GLU A O 1
ATOM 1661 N N . GLY A 1 210 ? -32.597 4.538 -0.192 1.00 55.72 210 GLY A N 1
ATOM 1662 C CA . GLY A 1 210 ? -33.410 3.406 0.273 1.00 55.72 210 GLY A CA 1
ATOM 1663 C C . GLY A 1 210 ? -33.643 3.428 1.788 1.00 55.72 210 GLY A C 1
ATOM 1664 O O . GLY A 1 210 ? -32.820 3.938 2.542 1.00 55.72 210 GLY A O 1
ATOM 1665 N N . SER A 1 211 ? -34.771 2.879 2.245 1.00 53.31 211 SER A N 1
ATOM 1666 C CA . SER A 1 211 ? -35.115 2.769 3.675 1.00 53.31 211 SER A CA 1
ATOM 1667 C C . SER A 1 211 ? -34.446 1.589 4.388 1.00 53.31 211 SER A C 1
ATOM 1669 O O . SER A 1 211 ? -34.471 1.532 5.618 1.00 53.31 211 SER A O 1
ATOM 1671 N N . ASP A 1 212 ? -33.847 0.661 3.637 1.00 57.41 212 ASP A N 1
ATOM 1672 C CA . ASP A 1 212 ? -33.498 -0.668 4.138 1.00 57.41 212 ASP A CA 1
ATOM 1673 C C . ASP A 1 212 ? -31.980 -0.884 4.216 1.00 57.41 212 ASP A C 1
ATOM 1675 O O . ASP A 1 212 ? -31.205 -0.455 3.358 1.00 57.41 212 ASP A O 1
ATOM 1679 N N . TRP A 1 213 ? -31.552 -1.588 5.265 1.00 60.38 213 TRP A N 1
ATOM 1680 C CA . TRP A 1 213 ? -30.165 -2.003 5.456 1.00 60.38 213 TRP A CA 1
ATOM 1681 C C . TRP A 1 213 ? -29.802 -3.119 4.478 1.00 60.38 213 TRP A C 1
ATOM 1683 O O . TRP A 1 213 ? -30.438 -4.172 4.482 1.00 60.38 213 TRP A O 1
ATOM 1693 N N . VAL A 1 214 ? -28.733 -2.935 3.701 1.00 64.75 214 VAL A N 1
ATOM 1694 C CA . VAL A 1 214 ? -28.244 -3.963 2.771 1.00 64.75 214 VAL A CA 1
ATOM 1695 C C . VAL A 1 214 ? -26.852 -4.424 3.200 1.00 64.75 214 VAL A C 1
ATOM 1697 O O . VAL A 1 214 ? -25.975 -3.614 3.518 1.00 64.75 214 VAL A O 1
ATOM 1700 N N . ALA A 1 215 ? -26.637 -5.741 3.232 1.00 62.94 215 ALA A N 1
ATOM 1701 C CA . ALA A 1 215 ? -25.309 -6.309 3.436 1.00 62.94 215 ALA A CA 1
ATOM 1702 C C . ALA A 1 215 ? -24.390 -5.916 2.269 1.00 62.94 215 ALA A C 1
ATOM 1704 O O . ALA A 1 215 ? -24.773 -6.007 1.101 1.00 62.94 215 ALA A O 1
ATOM 1705 N N . PHE A 1 216 ? -23.172 -5.477 2.577 1.00 61.12 216 PHE A N 1
ATOM 1706 C CA . PHE A 1 216 ? -22.184 -5.094 1.576 1.00 61.12 216 PHE A CA 1
ATOM 1707 C C . PHE A 1 216 ? -20.999 -6.071 1.593 1.00 61.12 216 PHE A C 1
ATOM 1709 O O . PHE A 1 216 ? -20.437 -6.299 2.670 1.00 61.12 216 PHE A O 1
ATOM 1716 N N . PRO A 1 217 ? -20.591 -6.631 0.433 1.00 60.28 217 PRO A N 1
ATOM 1717 C CA . PRO A 1 217 ? -21.170 -6.453 -0.909 1.00 60.28 217 PRO A CA 1
ATOM 1718 C C . PRO A 1 217 ? -22.495 -7.220 -1.123 1.00 60.28 217 PRO A C 1
ATOM 1720 O O . PRO A 1 217 ? -22.696 -8.289 -0.556 1.00 60.28 217 PRO A O 1
ATOM 1723 N N . SER A 1 218 ? -23.366 -6.697 -1.995 1.00 54.34 218 SER A N 1
ATOM 1724 C CA . SER A 1 218 ? -24.756 -7.142 -2.226 1.00 54.34 218 SER A CA 1
ATOM 1725 C C . SER A 1 218 ? -24.919 -8.436 -3.061 1.00 54.34 218 SER A C 1
ATOM 1727 O O . SER A 1 218 ? -25.754 -8.476 -3.956 1.00 54.34 218 SER A O 1
ATOM 1729 N N . ASP A 1 219 ? -24.117 -9.475 -2.813 1.00 52.69 219 ASP A N 1
ATOM 1730 C CA . ASP A 1 219 ? -24.092 -10.777 -3.522 1.00 52.69 219 ASP A CA 1
ATOM 1731 C C . ASP A 1 219 ? -23.471 -10.842 -4.938 1.00 52.69 219 ASP A C 1
ATOM 1733 O O . ASP A 1 219 ? -24.121 -10.669 -5.969 1.00 52.69 219 ASP A O 1
ATOM 1737 N N . ARG A 1 220 ? -22.191 -11.247 -4.986 1.00 41.50 220 ARG A N 1
ATOM 1738 C CA . ARG A 1 220 ? -21.633 -12.396 -5.748 1.00 41.50 220 ARG A CA 1
ATOM 1739 C C . ARG A 1 220 ? -20.107 -12.300 -5.727 1.00 41.50 220 ARG A C 1
ATOM 1741 O O . ARG A 1 220 ? -19.546 -11.311 -6.182 1.00 41.50 220 ARG A O 1
ATOM 1748 N N . LYS A 1 221 ? -19.455 -13.388 -5.298 1.00 37.06 221 LYS A N 1
ATOM 1749 C CA . LYS A 1 221 ? -18.016 -13.562 -4.985 1.00 37.06 221 LYS A CA 1
ATOM 1750 C C . LYS A 1 221 ? -17.671 -13.342 -3.511 1.00 37.06 221 LYS A C 1
ATOM 1752 O O . LYS A 1 221 ? -16.805 -12.543 -3.169 1.00 37.06 221 LYS A O 1
ATOM 1757 N N . VAL A 1 222 ? -18.259 -14.161 -2.641 1.00 41.34 222 VAL A N 1
ATOM 1758 C CA . VAL A 1 222 ? -17.557 -14.544 -1.411 1.00 41.34 222 VAL A CA 1
ATOM 1759 C C . VAL A 1 222 ? -16.383 -15.425 -1.848 1.00 41.34 222 VAL A C 1
ATOM 1761 O O . VAL A 1 222 ? -16.520 -16.633 -2.019 1.00 41.34 222 VAL A O 1
ATOM 1764 N N . ALA A 1 223 ? -15.232 -14.807 -2.126 1.00 36.81 223 ALA A N 1
ATOM 1765 C CA . ALA A 1 223 ? -13.971 -15.533 -2.073 1.00 36.81 223 ALA A CA 1
ATOM 1766 C C . ALA A 1 223 ? -13.885 -16.155 -0.674 1.00 36.81 223 ALA A C 1
ATOM 1768 O O . ALA A 1 223 ? -14.196 -15.476 0.308 1.00 36.81 223 ALA A O 1
ATOM 1769 N N . THR A 1 224 ? -13.547 -17.445 -0.614 1.00 33.84 224 THR A N 1
ATOM 1770 C CA . THR A 1 224 ? -13.428 -18.245 0.613 1.00 33.84 224 THR A CA 1
ATOM 1771 C C . THR A 1 224 ? -12.933 -17.396 1.782 1.00 33.84 224 THR A C 1
ATOM 1773 O O . THR A 1 224 ? -11.863 -16.787 1.660 1.00 33.84 224 THR A O 1
ATOM 1776 N N . PRO A 1 225 ? -13.693 -17.309 2.886 1.00 35.69 225 PRO A N 1
ATOM 1777 C CA . PRO A 1 225 ? -13.283 -16.502 4.014 1.00 35.69 225 PRO A CA 1
ATOM 1778 C C . PRO A 1 225 ? -11.959 -17.046 4.550 1.00 35.69 225 PRO A C 1
ATOM 1780 O O . PRO A 1 225 ? -11.780 -18.257 4.696 1.00 35.69 225 PRO A O 1
ATOM 1783 N N . PHE A 1 226 ? -11.034 -16.135 4.864 1.00 34.72 226 PHE A N 1
ATOM 1784 C CA . PHE A 1 226 ? -10.020 -16.421 5.869 1.00 34.72 226 PHE A CA 1
ATOM 1785 C C . PHE A 1 226 ? -10.727 -17.019 7.093 1.00 34.72 226 PHE A C 1
ATOM 1787 O O . PHE A 1 226 ? -11.842 -16.620 7.436 1.00 34.72 226 PHE A O 1
ATOM 1794 N N . LEU A 1 227 ? -10.074 -18.015 7.674 1.00 37.25 227 LEU A N 1
ATOM 1795 C CA . LEU A 1 227 ? -10.542 -19.045 8.599 1.00 37.25 227 LEU A CA 1
ATOM 1796 C C . LEU A 1 227 ? -11.146 -18.539 9.932 1.00 37.25 227 LEU A C 1
ATOM 1798 O O . LEU A 1 227 ? -10.695 -18.965 10.986 1.00 37.25 227 LEU A O 1
ATOM 1802 N N . ILE A 1 228 ? -12.094 -17.596 9.935 1.00 42.72 228 ILE A N 1
ATOM 1803 C CA . ILE A 1 228 ? -12.612 -16.994 11.180 1.00 42.72 228 ILE A CA 1
ATOM 1804 C C . ILE A 1 228 ? -14.136 -16.795 11.188 1.00 42.72 228 ILE A C 1
ATOM 1806 O O . ILE A 1 228 ? -14.716 -16.727 12.266 1.00 42.72 228 ILE A O 1
ATOM 1810 N N . TRP A 1 229 ? -14.833 -16.746 10.048 1.00 40.19 229 TRP A N 1
ATOM 1811 C CA . TRP A 1 229 ? -16.198 -16.207 10.080 1.00 40.19 229 TRP A CA 1
ATOM 1812 C C . TRP A 1 229 ? -17.192 -16.927 9.163 1.00 40.19 229 TRP A C 1
ATOM 1814 O O . TRP A 1 229 ? -17.393 -16.543 8.010 1.00 40.19 229 TRP A O 1
ATOM 1824 N N . ARG A 1 230 ? -17.815 -17.993 9.686 1.00 29.47 230 ARG A N 1
ATOM 1825 C CA . ARG A 1 230 ? -19.048 -18.578 9.132 1.00 29.47 230 ARG A CA 1
ATOM 1826 C C . ARG A 1 230 ? -19.905 -19.270 10.192 1.00 29.47 230 ARG A C 1
ATOM 1828 O O . ARG A 1 230 ? -20.385 -20.362 9.942 1.00 29.47 230 ARG A O 1
ATOM 1835 N N . ASP A 1 231 ? -20.097 -18.641 11.344 1.00 32.56 231 ASP A N 1
ATOM 1836 C CA . ASP A 1 231 ? -21.172 -19.021 12.258 1.00 32.56 231 ASP A CA 1
ATOM 1837 C C . ASP A 1 231 ? -21.664 -17.748 12.952 1.00 32.56 231 ASP A C 1
ATOM 1839 O O . ASP A 1 231 ? -20.865 -17.057 13.580 1.00 32.56 231 ASP A O 1
ATOM 1843 N N . ARG A 1 232 ? -22.975 -17.476 12.882 1.00 40.00 232 ARG A N 1
ATOM 1844 C CA . ARG A 1 232 ? -23.711 -16.535 13.755 1.00 40.00 232 ARG A CA 1
ATOM 1845 C C . ARG A 1 232 ? -23.905 -15.075 13.291 1.00 40.00 232 ARG A C 1
ATOM 1847 O O . ARG A 1 232 ? -23.750 -14.156 14.088 1.00 40.00 232 ARG A O 1
ATOM 1854 N N . ILE A 1 233 ? -24.349 -14.854 12.050 1.00 35.56 233 ILE A N 1
ATOM 1855 C CA . ILE A 1 233 ? -25.295 -13.742 11.766 1.00 35.56 233 ILE A CA 1
ATOM 1856 C C . ILE A 1 233 ? -26.719 -14.252 11.497 1.00 35.56 233 ILE A C 1
ATOM 1858 O O . ILE A 1 233 ? -27.681 -13.529 11.744 1.00 35.56 233 ILE A O 1
ATOM 1862 N N . ASP A 1 234 ? -26.879 -15.524 11.137 1.00 35.91 234 ASP A N 1
ATOM 1863 C CA . ASP A 1 234 ? -28.198 -16.120 10.937 1.00 35.91 234 ASP A CA 1
ATOM 1864 C C . ASP A 1 234 ? -28.671 -16.784 12.237 1.00 35.91 234 ASP A C 1
ATOM 1866 O O . ASP A 1 234 ? -28.306 -17.921 12.537 1.00 35.91 234 ASP A O 1
ATOM 1870 N N . GLY A 1 235 ? -29.449 -16.060 13.043 1.00 34.53 235 GLY A N 1
ATOM 1871 C CA . GLY A 1 235 ? -30.172 -16.647 14.173 1.00 34.53 235 GLY A CA 1
ATOM 1872 C C . GLY A 1 235 ? -30.436 -15.678 15.317 1.00 34.53 235 GLY A C 1
ATOM 1873 O O . GLY A 1 235 ? -29.632 -15.614 16.241 1.00 34.53 235 GLY A O 1
ATOM 1874 N N . GLU A 1 236 ? -31.569 -14.973 15.212 1.00 27.62 236 GLU A N 1
ATOM 1875 C CA . GLU A 1 236 ? -32.444 -14.400 16.261 1.00 27.62 236 GLU A CA 1
ATOM 1876 C C . GLU A 1 236 ? -32.849 -12.951 15.911 1.00 27.62 236 GLU A C 1
ATOM 1878 O O . GLU A 1 236 ? -32.053 -12.018 16.067 1.00 27.62 236 GLU A O 1
ATOM 1883 N N . PRO A 1 237 ? -34.085 -12.715 15.428 1.00 31.53 237 PRO A N 1
ATOM 1884 C CA . PRO A 1 237 ? -34.629 -11.371 15.347 1.00 31.53 237 PRO A CA 1
ATOM 1885 C C . PRO A 1 237 ? -34.934 -10.895 16.770 1.00 31.53 237 PRO A C 1
ATOM 1887 O O . PRO A 1 237 ? -35.870 -11.371 17.409 1.00 31.53 237 PRO A O 1
ATOM 1890 N N . HIS A 1 238 ? -34.163 -9.932 17.278 1.00 34.03 238 HIS A N 1
ATOM 1891 C CA . HIS A 1 238 ? -34.566 -9.202 18.475 1.00 34.03 238 HIS A CA 1
ATOM 1892 C C . HIS A 1 238 ? -35.876 -8.463 18.183 1.00 34.03 238 HIS A C 1
ATOM 1894 O O . HIS A 1 238 ? -35.898 -7.444 17.492 1.00 34.03 238 HIS A O 1
ATOM 1900 N N . SER A 1 239 ? -36.967 -9.014 18.710 1.00 31.64 239 SER A N 1
ATOM 1901 C CA . SER A 1 239 ? -38.276 -8.386 18.808 1.00 31.64 239 SER A CA 1
ATOM 1902 C C . SER A 1 239 ? -38.137 -6.982 19.394 1.00 31.64 239 SER A C 1
ATOM 1904 O O . SER A 1 239 ? -37.582 -6.802 20.482 1.00 31.64 239 SER A O 1
ATOM 1906 N N . SER A 1 240 ? -38.641 -5.996 18.655 1.00 28.08 240 SER A N 1
ATOM 1907 C CA . SER A 1 240 ? -38.829 -4.620 19.105 1.00 28.08 240 SER A CA 1
ATOM 1908 C C . SER A 1 240 ? -39.555 -4.587 20.459 1.00 28.08 240 SER A C 1
ATOM 1910 O O . SER A 1 240 ? -40.441 -5.416 20.675 1.00 28.08 240 SER A O 1
ATOM 1912 N N . PRO A 1 241 ? -39.244 -3.643 21.366 1.00 30.12 241 PRO A N 1
ATOM 1913 C CA . PRO A 1 241 ? -40.068 -3.454 22.547 1.00 30.12 241 PRO A CA 1
ATOM 1914 C C . PRO A 1 241 ? -41.437 -2.949 22.088 1.00 30.12 241 PRO A C 1
ATOM 1916 O O . PRO A 1 241 ? -41.563 -1.848 21.551 1.00 30.12 241 PRO A O 1
ATOM 1919 N N . THR A 1 242 ? -42.453 -3.789 22.255 1.00 29.20 242 THR A N 1
ATOM 1920 C CA . THR A 1 242 ? -43.862 -3.411 22.189 1.00 29.20 242 THR A CA 1
ATOM 1921 C C . THR A 1 242 ? -44.105 -2.246 23.138 1.00 29.20 242 THR A C 1
ATOM 1923 O O . THR A 1 242 ? -43.767 -2.323 24.317 1.00 29.20 242 THR A O 1
ATOM 1926 N N . ALA A 1 243 ? -44.692 -1.177 22.606 1.00 33.59 243 ALA A N 1
ATOM 1927 C CA . ALA A 1 243 ? -45.259 -0.091 23.382 1.00 33.59 243 ALA A CA 1
ATOM 1928 C C . ALA A 1 243 ? -46.301 -0.661 24.359 1.00 33.59 243 ALA A C 1
ATOM 1930 O O . ALA A 1 243 ? -47.367 -1.119 23.940 1.00 33.59 243 ALA A O 1
ATOM 1931 N N . GLU A 1 244 ? -45.980 -0.664 25.651 1.00 31.66 244 GLU A N 1
ATOM 1932 C CA . GLU A 1 244 ? -46.986 -0.798 26.697 1.00 31.66 244 GLU A CA 1
ATOM 1933 C C . GLU A 1 244 ? -47.772 0.510 26.757 1.00 31.66 244 GLU A C 1
ATOM 1935 O O . GLU A 1 244 ? -47.214 1.599 26.889 1.00 31.66 244 GLU A O 1
ATOM 1940 N N . LYS A 1 245 ? -49.081 0.368 26.554 1.00 32.38 245 LYS A N 1
ATOM 1941 C CA . LYS A 1 245 ? -50.080 1.427 26.618 1.00 32.38 245 LYS A CA 1
ATOM 1942 C C . LYS A 1 245 ? -50.059 2.062 28.007 1.00 32.38 245 LYS A C 1
ATOM 1944 O O . LYS A 1 245 ? -50.108 1.345 29.003 1.00 32.38 245 LYS A O 1
ATOM 1949 N N . GLU A 1 246 ? -50.036 3.389 28.041 1.00 32.19 246 GLU A N 1
ATOM 1950 C CA . GLU A 1 246 ? -50.392 4.173 29.222 1.00 32.19 246 GLU A CA 1
ATOM 1951 C C . GLU A 1 246 ? -51.803 3.775 29.679 1.00 32.19 246 GLU A C 1
ATOM 1953 O O . GLU A 1 246 ? -52.759 3.817 28.902 1.00 32.19 246 GLU A O 1
ATOM 1958 N N . ASP A 1 247 ? -51.901 3.324 30.929 1.00 33.72 247 ASP A N 1
ATOM 1959 C CA . ASP A 1 247 ? -53.156 3.016 31.607 1.00 33.72 247 ASP A CA 1
ATOM 1960 C C . ASP A 1 247 ? -53.715 4.322 32.187 1.00 33.72 247 ASP A C 1
ATOM 1962 O O . ASP A 1 247 ? -53.224 4.874 33.175 1.00 33.72 247 ASP A O 1
ATOM 1966 N N . GLU A 1 248 ? -54.708 4.861 31.492 1.00 40.47 248 GLU A N 1
ATOM 1967 C CA . GLU A 1 248 ? -55.404 6.103 31.796 1.00 40.47 248 GLU A CA 1
ATOM 1968 C C . GLU A 1 248 ? -56.503 5.829 32.841 1.00 40.47 248 GLU A C 1
ATOM 1970 O O . GLU A 1 248 ? -57.676 5.728 32.493 1.00 40.47 248 GLU A O 1
ATOM 1975 N N . ASN A 1 249 ? -56.153 5.651 34.128 1.00 39.62 249 ASN A N 1
ATOM 1976 C CA . ASN A 1 249 ? -57.115 5.828 35.234 1.00 39.62 249 ASN A CA 1
ATOM 1977 C C . ASN A 1 249 ? -56.501 5.782 36.652 1.00 39.62 249 ASN A C 1
ATOM 1979 O O . ASN A 1 249 ? -56.238 4.700 37.177 1.00 39.62 249 ASN A O 1
ATOM 1983 N N . LYS A 1 250 ? -56.377 6.935 37.331 1.00 33.38 250 LYS A N 1
ATOM 1984 C CA . LYS A 1 250 ? -56.642 7.116 38.785 1.00 33.38 250 LYS A CA 1
ATOM 1985 C C . LYS A 1 250 ? -56.491 8.594 39.211 1.00 33.38 250 LYS A C 1
ATOM 1987 O O . LYS A 1 250 ? -55.869 9.356 38.481 1.00 33.38 250 LYS A O 1
ATOM 1992 N N . PRO A 1 251 ? -57.108 9.028 40.332 1.00 36.53 251 PRO A N 1
ATOM 1993 C CA . PRO A 1 251 ? -57.752 10.329 40.457 1.00 36.53 251 PRO A CA 1
ATOM 1994 C C . PRO A 1 251 ? -56.827 11.410 41.023 1.00 36.53 251 PRO A C 1
ATOM 1996 O O . PRO A 1 251 ? -55.855 11.122 41.718 1.00 36.53 251 PRO A O 1
ATOM 1999 N N . GLU A 1 252 ? -57.208 12.656 40.746 1.00 41.19 252 GLU A N 1
ATOM 2000 C CA . GLU A 1 252 ? -56.654 13.880 41.323 1.00 41.19 252 GLU A CA 1
ATOM 2001 C C . GLU A 1 252 ? -56.589 13.813 42.855 1.00 41.19 252 GLU A C 1
ATOM 2003 O O . GLU A 1 252 ? -57.614 13.626 43.515 1.00 41.19 252 GLU A O 1
ATOM 2008 N N . ASP A 1 253 ? -55.400 14.050 43.413 1.00 37.75 253 ASP A N 1
ATOM 2009 C CA . ASP A 1 253 ? -55.240 14.399 44.822 1.00 37.75 253 ASP A CA 1
ATOM 2010 C C . ASP A 1 253 ? -54.660 15.816 44.924 1.00 37.75 253 ASP A C 1
ATOM 2012 O O . ASP A 1 253 ? -53.621 16.149 44.347 1.00 37.75 253 ASP A O 1
ATOM 2016 N N . LYS A 1 254 ? -55.423 16.681 45.593 1.00 39.84 254 LYS A N 1
ATOM 2017 C CA . LYS A 1 254 ? -55.211 18.126 45.708 1.00 39.84 254 LYS A CA 1
ATOM 2018 C C . LYS A 1 254 ? -54.020 18.429 46.619 1.00 39.84 254 LYS A C 1
ATOM 2020 O O . LYS A 1 254 ? -53.983 17.973 47.757 1.00 39.84 254 LYS A O 1
ATOM 2025 N N . LEU A 1 255 ? -53.126 19.313 46.179 1.00 37.25 255 LEU A N 1
ATOM 2026 C CA . LEU A 1 255 ? -52.182 20.020 47.055 1.00 37.25 255 LEU A CA 1
ATOM 2027 C C . LEU A 1 255 ? -52.739 21.415 47.409 1.00 37.25 255 LEU A C 1
ATOM 2029 O O . LEU A 1 255 ? -53.294 22.077 46.527 1.00 37.25 255 LEU A O 1
ATOM 2033 N N . PRO A 1 256 ? -52.630 21.875 48.671 1.00 40.47 256 PRO A N 1
ATOM 2034 C CA . PRO A 1 256 ? -53.206 23.143 49.105 1.00 40.47 256 PRO A CA 1
ATOM 2035 C C . PRO A 1 256 ? -52.349 24.347 48.684 1.00 40.47 256 PRO A C 1
ATOM 2037 O O . PRO A 1 256 ? -51.121 24.272 48.625 1.00 40.47 256 PRO A O 1
ATOM 2040 N N . ALA A 1 257 ? -53.022 25.463 48.397 1.00 49.06 257 ALA A N 1
ATOM 2041 C CA . ALA A 1 257 ? -52.413 26.742 48.042 1.00 49.06 257 ALA A CA 1
ATOM 2042 C C . ALA A 1 257 ? -51.715 27.400 49.253 1.00 49.06 257 ALA A C 1
ATOM 2044 O O . ALA A 1 257 ? -52.207 27.264 50.373 1.00 49.06 257 ALA A O 1
ATOM 2045 N N . PRO A 1 258 ? -50.606 28.136 49.053 1.00 43.50 258 PRO A N 1
ATOM 2046 C CA . PRO A 1 258 ? -49.961 28.884 50.125 1.00 43.50 258 PRO A CA 1
ATOM 2047 C C . PRO A 1 258 ? -50.705 30.191 50.437 1.00 43.50 258 PRO A C 1
ATOM 2049 O O . PRO A 1 258 ? -51.028 30.972 49.539 1.00 43.50 258 PRO A O 1
ATOM 2052 N N . ASP A 1 259 ? -50.933 30.415 51.731 1.00 38.69 259 ASP A N 1
ATOM 2053 C CA . ASP A 1 259 ? -51.541 31.608 52.315 1.00 38.69 259 ASP A CA 1
ATOM 2054 C C . ASP A 1 259 ? -50.797 32.895 51.927 1.00 38.69 259 ASP A C 1
ATOM 2056 O O . ASP A 1 259 ? -49.619 33.085 52.236 1.00 38.69 259 ASP A O 1
ATOM 2060 N N . ALA A 1 260 ? -51.527 33.821 51.309 1.00 40.28 260 ALA A N 1
ATOM 2061 C CA . ALA A 1 260 ? -51.155 35.224 51.214 1.00 40.28 260 ALA A CA 1
ATOM 2062 C C . ALA A 1 260 ? -51.940 36.003 52.278 1.00 40.28 260 ALA A C 1
ATOM 2064 O O . ALA A 1 260 ? -53.035 36.499 52.021 1.00 40.28 260 ALA A O 1
ATOM 2065 N N . SER A 1 261 ? -51.387 36.114 53.488 1.00 39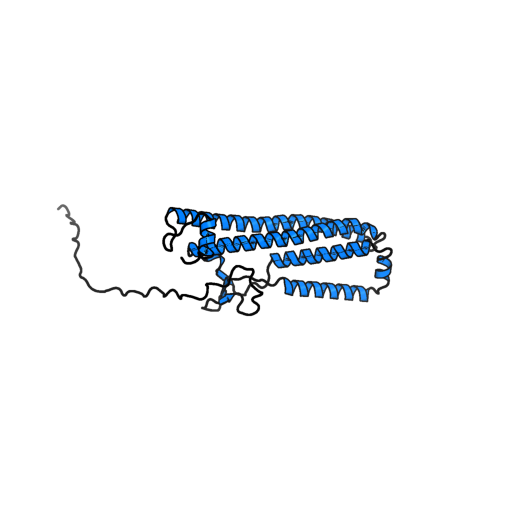.41 261 SER A N 1
ATOM 2066 C CA . SER A 1 261 ? -51.855 37.092 54.469 1.00 39.41 261 SER A CA 1
ATOM 2067 C C . SER A 1 261 ? -51.232 38.453 54.155 1.00 39.41 261 SER A C 1
ATOM 2069 O O . SER A 1 261 ? -50.061 38.705 54.447 1.00 39.41 261 SER A O 1
ATOM 2071 N N . SER A 1 262 ? -52.026 39.338 53.558 1.00 38.69 262 SER A N 1
ATOM 2072 C CA . SER A 1 262 ? -51.811 40.780 53.612 1.00 38.69 262 SER A CA 1
ATOM 2073 C C . SER A 1 262 ? -52.032 41.262 55.045 1.00 38.69 262 SER A C 1
ATOM 2075 O O . SER A 1 262 ? -53.097 41.032 55.614 1.00 38.69 262 S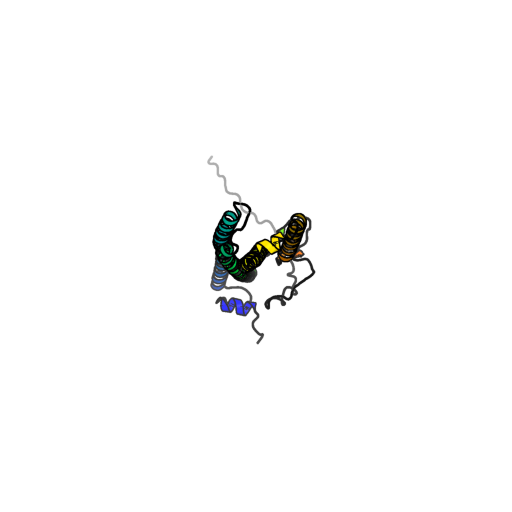ER A O 1
ATOM 2077 N N . GLY A 1 263 ? -51.035 41.940 55.612 1.00 44.12 263 GLY A N 1
ATOM 2078 C CA . GLY A 1 263 ? -51.228 42.776 56.790 1.00 44.12 263 GLY A CA 1
ATOM 2079 C C . GLY A 1 263 ? -52.125 43.964 56.444 1.00 44.12 263 GLY A C 1
ATOM 2080 O O . GLY A 1 263 ? -51.834 44.710 55.506 1.00 44.12 263 GLY A O 1
ATOM 2081 N N . GLY A 1 264 ? -53.203 44.087 57.211 1.00 32.72 264 GLY A N 1
ATOM 2082 C CA . GLY A 1 264 ? -54.229 45.123 57.197 1.00 32.72 264 GLY A CA 1
ATOM 2083 C C . GLY A 1 264 ? -55.301 44.735 58.197 1.00 32.72 264 GLY A C 1
ATOM 2084 O O . GLY A 1 264 ? -56.035 43.775 57.883 1.00 32.72 264 GLY A O 1
#

Sequence (264 aa):
MSTPSFRDRYLEALGITLVGNRPDGENARKLKAALSRAHEIRQFEIELYWKRAAYFWAFQLVAFTALGLLFKDGELKHPGLLTIPGIVGAITAFAGYLTARGSKFWQENWEAHVDLLESETRLHLTQVIICRKAPQFSVSRTNQFLLMLLTIGWGSVLIVSAIPNATGYLGSISPFRRSIVVVIITSLACALLYWRSQTDLKGRAFHAEGSDWVAFPSDRKVATPFLIWRDRIDGEPHSSPTAEKEDENKPEDKLPAPDASSGG

pLDDT: mean 76.87, std 21.19, range [27.62, 98.0]

Radius of gyration: 31.02 Å; chains: 1; bounding box: 84×74×93 Å